Protein AF-N0E557-F1 (afdb_monomer)

Mean predicted aligned error: 14.06 Å

InterPro domains:
  IPR006027 NusB/RsmB/TIM44 [PF01029] (39-159)
  IPR035926 NusB-like superfamily [G3DSA:1.10.940.10] (34-167)
  IPR035926 NusB-like superfamily [SSF48013] (39-188)

Nearest PDB structures (foldseek):
  1sqg-assembly1_A  TM=8.516E-01  e=5.310E-04  Escherichia coli
  4eya-assembly1_A  TM=8.942E-01  e=1.711E-03  Aquifex aeolicus VF5
  3imq-assembly1_A  TM=8.563E-01  e=7.649E-03  Escherichia coli K-12
  3d3c-assembly3_C  TM=7.782E-01  e=5.776E-03  Escherichia coli K-12
  2yxl-assembly1_A  TM=7.924E-01  e=1.112E-02  Pyrococcus horikoshii OT3

Solvent-accessible surface area (backbone atoms only — not comparable to full-atom values): 14011 Å² total; per-residue (Å²): 142,81,88,84,85,86,79,87,87,82,82,83,84,84,91,84,79,85,74,78,80,79,80,70,77,87,68,54,72,76,59,59,38,56,54,43,55,66,45,60,49,45,24,50,53,47,53,55,40,37,77,74,70,44,58,63,86,70,46,45,64,56,42,33,60,76,66,72,44,54,72,70,49,36,50,48,23,48,48,51,36,52,53,26,63,54,38,38,53,40,40,48,47,49,46,22,64,48,60,74,44,64,63,87,81,46,57,68,70,60,46,54,44,48,37,47,34,47,36,32,58,53,75,44,99,47,61,59,72,57,36,43,50,51,38,24,16,32,30,34,62,76,70,31,71,72,49,20,59,57,48,42,56,30,48,54,55,50,66,75,49,55,51,68,61,46,46,68,72,60,50,53,91,56,72,52,63,23,52,11,37,75,66,35,40,59,48,68,56,44,48,52,53,53,52,53,45,63,75,68,48,78,76,80,72,98,70,74,100,76,78,81,91,82,84,84,83,80,84,82,80,90,85,80,89,80,90,80,86,87,134

Radius of gyration: 32.26 Å; Cα contacts (8 Å, |Δi|>4): 205; chains: 1; bounding box: 45×50×170 Å

Organism: NCBI:txid1193181

pLDDT: mean 80.44, std 22.12, range [33.5, 98.44]

Structure (mmCIF, N/CA/C/O backbone):
data_AF-N0E557-F1
#
_entry.id   AF-N0E557-F1
#
loop_
_atom_site.group_PDB
_atom_site.id
_atom_site.type_symbol
_atom_site.label_atom_id
_atom_site.label_alt_id
_atom_site.label_comp_id
_atom_site.label_asym_id
_atom_site.label_entity_id
_atom_site.label_seq_id
_atom_site.pdbx_PDB_ins_code
_atom_site.Cartn_x
_atom_site.Cartn_y
_atom_site.Cartn_z
_atom_site.occupancy
_atom_site.B_iso_or_equiv
_atom_site.auth_seq_id
_atom_site.auth_comp_id
_atom_site.auth_asym_id
_atom_site.auth_atom_id
_atom_site.pdbx_PDB_model_num
ATOM 1 N N . MET A 1 1 ? -2.708 26.528 93.217 1.00 47.56 1 MET A N 1
ATOM 2 C CA . MET A 1 1 ? -1.990 26.228 91.961 1.00 47.56 1 MET A CA 1
ATOM 3 C C . MET A 1 1 ? -3.026 25.790 90.947 1.00 47.56 1 MET A C 1
ATOM 5 O O . MET A 1 1 ? -3.500 24.668 91.032 1.00 47.56 1 MET A O 1
ATOM 9 N N . ALA A 1 2 ? -3.471 26.723 90.108 1.00 44.47 2 ALA A N 1
ATOM 10 C CA . ALA A 1 2 ? -4.529 26.505 89.134 1.00 44.47 2 ALA A CA 1
ATOM 11 C C . ALA A 1 2 ? -3.996 26.780 87.726 1.00 44.47 2 ALA A C 1
ATOM 13 O O . ALA A 1 2 ? -3.321 27.776 87.476 1.00 44.47 2 ALA A O 1
ATOM 14 N N . ASP A 1 3 ? -4.313 25.812 86.885 1.00 44.44 3 ASP A N 1
ATOM 15 C CA . ASP A 1 3 ? -4.177 25.677 85.447 1.00 44.44 3 ASP A CA 1
ATOM 16 C C . ASP A 1 3 ? -4.855 26.810 84.644 1.00 44.44 3 ASP A C 1
ATOM 18 O O . ASP A 1 3 ? -5.871 27.349 85.092 1.00 44.44 3 ASP A O 1
ATOM 22 N N . ARG A 1 4 ? -4.290 27.116 83.460 1.00 43.78 4 ARG A N 1
ATOM 23 C CA . ARG A 1 4 ? -4.924 27.576 82.196 1.00 43.78 4 ARG A CA 1
ATOM 24 C C . ARG A 1 4 ? -4.017 28.507 81.385 1.00 43.78 4 ARG A C 1
ATOM 26 O O . ARG A 1 4 ? -3.947 29.712 81.613 1.00 43.78 4 ARG A O 1
ATOM 33 N N . THR A 1 5 ? -3.407 27.951 80.344 1.00 53.38 5 THR A N 1
ATOM 34 C CA . THR A 1 5 ? -2.919 28.695 79.172 1.00 53.38 5 THR A CA 1
ATOM 35 C C . THR A 1 5 ? -4.039 28.760 78.127 1.00 53.38 5 THR A C 1
ATOM 37 O O . THR A 1 5 ? -4.560 27.702 77.774 1.00 53.38 5 THR A O 1
ATOM 40 N N . PRO A 1 6 ? -4.415 29.930 77.577 1.00 55.53 6 PRO A N 1
ATOM 41 C CA . PRO A 1 6 ? -5.238 29.977 76.381 1.00 55.53 6 PRO A CA 1
ATOM 42 C C . PRO A 1 6 ? -4.366 29.983 75.123 1.00 55.53 6 PRO A C 1
ATOM 44 O O . PRO A 1 6 ? -3.293 30.584 75.061 1.00 55.53 6 PRO A O 1
ATOM 47 N N . GLY A 1 7 ? -4.850 29.233 74.139 1.00 42.19 7 GLY A N 1
ATOM 48 C CA . GLY A 1 7 ? -4.181 28.926 72.894 1.00 42.19 7 GLY A CA 1
ATOM 49 C C . GLY A 1 7 ? -4.255 30.013 71.823 1.00 42.19 7 GLY A C 1
ATOM 50 O O . GLY A 1 7 ? -5.025 30.963 71.882 1.00 42.19 7 GLY A O 1
ATOM 51 N N . ARG A 1 8 ? -3.385 29.766 70.843 1.00 45.97 8 ARG A N 1
ATOM 52 C CA . ARG A 1 8 ? -3.249 30.296 69.482 1.00 45.97 8 ARG A CA 1
ATOM 53 C C . ARG A 1 8 ? -4.469 31.005 68.887 1.00 45.97 8 ARG A C 1
ATOM 55 O O . ARG A 1 8 ? -5.525 30.399 68.764 1.00 45.97 8 ARG A O 1
ATOM 62 N N . ASP A 1 9 ? -4.183 32.150 68.269 1.00 39.00 9 ASP A N 1
ATOM 63 C CA . ASP A 1 9 ? -4.872 32.597 67.062 1.00 39.00 9 ASP A CA 1
ATOM 64 C C . ASP A 1 9 ? -3.820 33.034 66.022 1.00 39.00 9 ASP A C 1
ATOM 66 O O . ASP A 1 9 ? -3.148 34.057 66.160 1.00 39.00 9 ASP A O 1
ATOM 70 N N . ARG A 1 10 ? -3.578 32.181 65.019 1.00 43.34 10 ARG A N 1
ATOM 71 C CA . ARG A 1 10 ? -2.841 32.524 63.793 1.00 43.34 10 ARG A CA 1
ATOM 72 C C . ARG A 1 10 ? -3.804 32.293 62.644 1.00 43.34 10 ARG A C 1
ATOM 74 O O . ARG A 1 10 ? -3.913 31.180 62.137 1.00 43.34 10 ARG A O 1
ATOM 81 N N . THR A 1 11 ? -4.499 33.355 62.275 1.00 50.59 11 THR A N 1
ATOM 82 C CA . THR A 1 11 ? -5.293 33.432 61.060 1.00 50.59 11 THR A CA 1
ATOM 83 C C . THR A 1 11 ? -4.372 33.583 59.848 1.00 50.59 11 THR A C 1
ATOM 85 O O . THR A 1 11 ? -3.499 34.445 59.791 1.00 50.59 11 THR A O 1
ATOM 88 N N . ASP A 1 12 ? -4.547 32.640 58.925 1.00 42.81 12 ASP A N 1
ATOM 89 C CA . ASP A 1 12 ? -4.529 32.757 57.468 1.00 42.81 12 ASP A CA 1
ATOM 90 C C . ASP A 1 12 ? -3.696 33.864 56.805 1.00 42.81 12 ASP A C 1
ATOM 92 O O . ASP A 1 12 ? -4.005 35.050 56.918 1.00 42.81 12 ASP A O 1
ATOM 96 N N . ARG A 1 13 ? -2.814 33.452 55.877 1.00 41.94 13 ARG A N 1
ATOM 97 C CA . ARG A 1 13 ? -3.018 33.788 54.452 1.00 41.94 13 ARG A CA 1
ATOM 98 C C . ARG A 1 13 ? -2.064 33.072 53.486 1.00 41.94 13 ARG A C 1
ATOM 100 O O . ARG A 1 13 ? -0.874 33.349 53.431 1.00 41.94 13 ARG A O 1
ATOM 107 N N . ALA A 1 14 ? -2.708 32.276 52.632 1.00 45.28 14 ALA A N 1
ATOM 108 C CA . ALA A 1 14 ? -2.537 32.223 51.178 1.00 45.28 14 ALA A CA 1
ATOM 109 C C . ALA A 1 14 ? -1.245 31.619 50.598 1.00 45.28 14 ALA A C 1
ATOM 111 O O . ALA A 1 14 ? -0.381 32.330 50.096 1.00 45.28 14 ALA A O 1
ATOM 112 N N . ASP A 1 15 ? -1.239 30.290 50.481 1.00 44.75 15 ASP A N 1
ATOM 113 C CA . ASP A 1 15 ? -0.562 29.602 49.379 1.00 44.75 15 ASP A CA 1
ATOM 114 C C . ASP A 1 15 ? -1.549 29.467 48.199 1.00 44.75 15 ASP A C 1
ATOM 116 O O . ASP A 1 15 ? -2.487 28.667 48.226 1.00 44.75 15 ASP A O 1
ATOM 120 N N . ARG A 1 16 ? -1.407 30.328 47.182 1.00 53.94 16 ARG A N 1
ATOM 121 C CA . ARG A 1 16 ? -2.115 30.217 45.896 1.00 53.94 16 ARG A CA 1
ATOM 122 C C . ARG A 1 16 ? -1.091 29.916 44.809 1.00 53.94 16 ARG A C 1
ATOM 124 O O . ARG A 1 16 ? -0.504 30.832 44.242 1.00 53.94 16 ARG A O 1
ATOM 131 N N . GLY A 1 17 ? -0.936 28.637 44.481 1.00 47.50 17 GLY A N 1
ATOM 132 C CA . GLY A 1 17 ? -0.050 28.209 43.397 1.00 47.50 17 GLY A CA 1
ATOM 133 C C . GLY A 1 17 ? -0.289 26.791 42.879 1.00 47.50 17 GLY A C 1
ATOM 134 O O . GLY A 1 17 ? 0.634 26.173 42.361 1.00 47.50 17 GLY A O 1
ATOM 135 N N . GLY A 1 18 ? -1.500 26.242 43.008 1.00 44.62 18 GLY A N 1
ATOM 136 C CA . GLY A 1 18 ? -1.820 24.901 42.508 1.00 44.62 18 GLY A CA 1
ATOM 137 C C . GLY A 1 18 ? -1.986 24.869 40.986 1.00 44.62 18 GLY A C 1
ATOM 138 O O . GLY A 1 18 ? -3.051 25.201 40.470 1.00 44.62 18 GLY A O 1
ATOM 139 N N . HIS A 1 19 ? -0.949 24.446 40.259 1.00 51.00 19 HIS A N 1
ATOM 140 C CA . HIS A 1 19 ? -1.069 24.041 38.855 1.00 51.00 19 HIS A CA 1
ATOM 141 C C . HIS A 1 19 ? -2.094 22.897 38.718 1.00 51.00 19 HIS A C 1
ATOM 143 O O . HIS A 1 19 ? -2.009 21.922 39.471 1.00 51.00 19 HIS A O 1
ATOM 149 N N . PRO A 1 20 ? -3.033 22.947 37.753 1.00 55.06 20 PRO A N 1
ATOM 150 C CA . PRO A 1 20 ? -3.969 21.851 37.549 1.00 55.06 20 PRO A CA 1
ATOM 151 C C . PRO A 1 20 ? -3.206 20.581 37.132 1.00 55.06 20 PRO A C 1
ATOM 153 O O . PRO A 1 20 ? -2.297 20.652 36.295 1.00 55.06 20 PRO A O 1
ATOM 156 N N . PRO A 1 21 ? -3.554 19.401 37.679 1.00 55.47 21 PRO A N 1
ATOM 157 C CA . PRO A 1 21 ? -2.881 18.165 37.325 1.00 55.47 21 PRO A CA 1
ATOM 158 C C . PRO A 1 21 ? -3.102 17.885 35.838 1.00 55.47 21 PRO A C 1
ATOM 160 O O . PRO A 1 21 ? -4.233 17.771 35.359 1.00 55.47 21 PRO A O 1
ATOM 163 N N . ARG A 1 22 ? -1.996 17.772 35.093 1.00 58.41 22 ARG A N 1
ATOM 164 C CA . ARG A 1 22 ? -1.992 17.331 33.695 1.00 58.41 22 ARG A CA 1
ATOM 165 C C . ARG A 1 22 ? -2.749 16.007 33.603 1.00 58.41 22 ARG A C 1
ATOM 167 O O . ARG A 1 22 ? -2.241 14.976 34.045 1.00 58.41 22 ARG A O 1
ATOM 174 N N . ARG A 1 23 ? -3.948 16.029 33.006 1.00 49.69 23 ARG A N 1
ATOM 175 C CA . ARG A 1 23 ? -4.700 14.826 32.622 1.00 49.69 23 ARG A CA 1
ATOM 176 C C . ARG A 1 23 ? -3.840 14.016 31.653 1.00 49.69 23 ARG A C 1
ATOM 178 O O . ARG A 1 23 ? -3.853 14.245 30.447 1.00 49.69 23 ARG A O 1
ATOM 185 N N . ARG A 1 24 ? -3.068 13.067 32.183 1.00 56.06 24 ARG A N 1
ATOM 186 C CA . ARG A 1 24 ? -2.477 11.994 31.385 1.00 56.06 24 ARG A CA 1
ATOM 187 C C . ARG A 1 24 ? -3.649 11.183 30.841 1.00 56.06 24 ARG A C 1
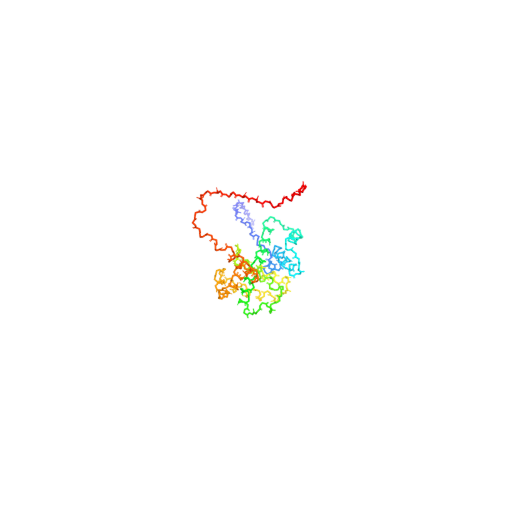ATOM 189 O O . ARG A 1 24 ? -4.453 10.666 31.610 1.00 56.06 24 ARG A O 1
ATOM 196 N N . SER A 1 25 ? -3.790 11.140 29.520 1.00 55.31 25 SER A N 1
ATOM 197 C CA . SER A 1 25 ? -4.772 10.288 28.850 1.00 55.31 25 SER A CA 1
ATOM 198 C C . SER A 1 25 ? -4.665 8.852 29.373 1.00 55.31 25 SER A C 1
ATOM 200 O O . SER A 1 25 ? -3.565 8.307 29.414 1.00 55.31 25 SER A O 1
ATOM 202 N N . SER A 1 26 ? -5.796 8.269 29.769 1.00 60.00 26 SER A N 1
ATOM 203 C CA . SER A 1 26 ? -5.905 7.013 30.528 1.00 60.00 26 SER A CA 1
ATOM 204 C C . SER A 1 26 ? -5.658 5.735 29.723 1.00 60.00 26 SER A C 1
ATOM 206 O O . SER A 1 26 ? -5.664 4.645 30.287 1.00 60.00 26 SER A O 1
ATOM 208 N N . THR A 1 27 ? -5.459 5.834 28.411 1.00 52.47 27 THR A N 1
ATOM 209 C CA . THR A 1 27 ? -5.326 4.660 27.545 1.00 52.47 27 THR A CA 1
ATOM 210 C C . THR A 1 27 ? -3.875 4.188 27.506 1.00 52.47 27 THR A C 1
ATOM 212 O O . THR A 1 27 ? -2.973 4.971 27.191 1.00 52.47 27 THR A O 1
ATOM 215 N N . ARG A 1 28 ? -3.633 2.900 27.783 1.00 50.44 28 ARG A N 1
ATOM 216 C CA . ARG A 1 28 ? -2.297 2.298 27.630 1.00 50.44 28 ARG A CA 1
ATOM 217 C C . ARG A 1 28 ? -1.857 2.408 26.156 1.00 50.44 28 ARG A C 1
ATOM 219 O O . ARG A 1 28 ? -2.701 2.229 25.278 1.00 50.44 28 ARG A O 1
ATOM 226 N N . PRO A 1 29 ? -0.570 2.648 25.833 1.00 58.03 29 PRO A N 1
ATOM 227 C CA . PRO A 1 29 ? -0.108 2.759 24.441 1.00 58.03 29 PRO A CA 1
ATOM 228 C C . PRO A 1 29 ? -0.544 1.576 23.564 1.00 58.03 29 PRO A C 1
ATOM 230 O O . PRO A 1 29 ? -1.098 1.771 22.489 1.00 58.03 29 PRO A O 1
ATOM 233 N N . ALA A 1 30 ? -0.442 0.356 24.098 1.00 54.44 30 ALA A N 1
ATOM 234 C CA . ALA A 1 30 ? -0.873 -0.871 23.429 1.00 54.44 30 ALA A CA 1
ATOM 235 C C . ALA A 1 30 ? -2.379 -0.931 23.111 1.00 54.44 30 ALA A C 1
ATOM 237 O O . ALA A 1 30 ? -2.794 -1.721 22.273 1.00 54.44 30 ALA A O 1
ATOM 238 N N . GLU A 1 31 ? -3.206 -0.139 23.788 1.00 52.41 31 GLU A N 1
ATOM 239 C CA . GLU A 1 31 ? -4.661 -0.107 23.637 1.00 52.41 31 GLU A CA 1
ATOM 240 C C . GLU A 1 31 ? -5.100 0.963 22.620 1.00 52.41 31 GLU A C 1
ATOM 242 O O . GLU A 1 31 ? -6.088 0.764 21.916 1.00 52.41 31 GLU A O 1
ATOM 247 N N . ARG A 1 32 ? -4.291 2.018 22.421 1.00 54.03 32 ARG A N 1
ATOM 248 C CA . ARG A 1 32 ? -4.402 2.921 21.258 1.00 54.03 32 ARG A CA 1
ATOM 249 C C . ARG A 1 32 ? -4.068 2.210 19.948 1.00 54.03 32 ARG A C 1
ATOM 251 O O . ARG A 1 32 ? -4.795 2.376 18.980 1.00 54.03 32 ARG A O 1
ATOM 258 N N . THR A 1 33 ? -3.036 1.366 19.937 1.00 52.34 33 THR A N 1
ATOM 259 C CA . THR A 1 33 ? -2.633 0.585 18.752 1.00 52.34 33 THR A CA 1
ATOM 260 C C . THR A 1 33 ? -3.643 -0.521 18.386 1.00 52.34 33 THR A C 1
ATOM 262 O O . THR A 1 33 ? -3.601 -1.047 17.279 1.00 52.34 33 THR A O 1
ATOM 265 N N . ARG A 1 34 ? -4.560 -0.905 19.295 1.00 49.31 34 ARG A N 1
ATOM 266 C CA . ARG A 1 34 ? -5.555 -1.978 19.062 1.00 49.31 34 ARG A CA 1
ATOM 267 C C . ARG A 1 34 ? -6.771 -1.542 18.252 1.00 49.31 34 ARG A C 1
ATOM 269 O O . ARG A 1 34 ? -7.395 -2.391 17.622 1.00 49.31 34 ARG A O 1
ATOM 276 N N . ARG A 1 35 ? -7.129 -0.256 18.261 1.00 55.66 35 ARG A N 1
ATOM 277 C CA . ARG A 1 35 ? -8.138 0.269 17.336 1.00 55.66 35 ARG A CA 1
ATOM 278 C C . ARG A 1 35 ? -7.403 0.748 16.098 1.00 55.66 35 ARG A C 1
ATOM 280 O O . ARG A 1 35 ? -6.708 1.756 16.162 1.00 55.66 35 ARG A O 1
ATOM 287 N N . ALA A 1 36 ? -7.544 0.017 14.994 1.00 60.41 36 ALA A N 1
ATOM 288 C CA . ALA A 1 36 ? -7.122 0.533 13.703 1.00 60.41 36 ALA A CA 1
ATOM 289 C C . ALA A 1 36 ? -7.789 1.897 13.496 1.00 60.41 36 ALA A C 1
ATOM 291 O O . ALA A 1 36 ? -9.010 2.026 13.603 1.00 60.41 36 ALA A O 1
ATOM 292 N N . GLU A 1 37 ? -6.969 2.916 13.277 1.00 83.25 37 GLU A N 1
ATOM 293 C CA . GLU A 1 37 ? -7.434 4.271 13.028 1.00 83.25 37 GLU A CA 1
ATOM 294 C C . GLU A 1 37 ? -8.351 4.250 11.779 1.00 83.25 37 GLU A C 1
ATOM 296 O O . GLU A 1 37 ? -7.998 3.618 10.771 1.00 83.25 37 GLU A O 1
ATOM 301 N N . PRO A 1 38 ? -9.568 4.833 11.859 1.00 90.19 38 PRO A N 1
ATOM 302 C CA . PRO A 1 38 ? -10.641 4.591 10.889 1.00 90.19 38 PRO A CA 1
ATOM 303 C C . PRO A 1 38 ? -10.244 4.953 9.455 1.00 90.19 38 PRO A C 1
ATOM 305 O O . PRO A 1 38 ? -10.690 4.302 8.509 1.00 90.19 38 PRO A O 1
ATOM 308 N N . THR A 1 39 ? -9.348 5.925 9.291 1.00 95.19 39 THR A N 1
ATOM 309 C CA . THR A 1 39 ? -8.859 6.390 7.994 1.00 95.19 39 THR A CA 1
ATOM 310 C C . THR A 1 39 ? -8.062 5.308 7.257 1.00 95.19 39 THR A C 1
ATOM 312 O O . THR A 1 39 ? -8.298 5.060 6.069 1.00 95.19 39 THR A O 1
ATOM 315 N N . ARG A 1 40 ? -7.159 4.604 7.955 1.00 95.56 40 ARG A N 1
ATOM 316 C CA . ARG A 1 40 ? -6.364 3.493 7.392 1.00 95.56 40 ARG A CA 1
ATOM 317 C C . ARG A 1 40 ? -7.176 2.220 7.199 1.00 95.56 40 ARG A C 1
ATOM 319 O O . ARG A 1 40 ? -6.964 1.511 6.218 1.00 95.56 40 ARG A O 1
ATOM 326 N N . ALA A 1 41 ? -8.119 1.945 8.099 1.00 96.38 41 ALA A N 1
ATOM 327 C CA . ALA A 1 41 ? -9.037 0.822 7.943 1.00 96.38 41 ALA A CA 1
ATOM 328 C C . ALA A 1 41 ? -9.900 0.984 6.678 1.00 96.38 41 ALA A C 1
ATOM 330 O O . ALA A 1 41 ? -10.018 0.047 5.890 1.00 96.38 41 ALA A O 1
ATOM 331 N N . ALA A 1 42 ? -10.431 2.186 6.426 1.00 97.06 42 ALA A N 1
ATOM 332 C CA . ALA A 1 42 ? -11.180 2.482 5.205 1.00 97.06 42 ALA A CA 1
ATOM 333 C C . ALA A 1 42 ? -10.326 2.297 3.938 1.00 97.06 42 ALA A C 1
ATOM 335 O O . ALA A 1 42 ? -10.797 1.701 2.968 1.00 97.06 42 ALA A O 1
ATOM 336 N N . ALA A 1 43 ? -9.062 2.739 3.956 1.00 97.69 43 ALA A N 1
ATOM 337 C CA . ALA A 1 43 ? -8.138 2.525 2.841 1.00 97.69 43 ALA A CA 1
ATOM 338 C C . ALA A 1 43 ? -7.872 1.030 2.591 1.00 97.69 43 ALA A C 1
ATOM 340 O O . ALA A 1 43 ? -7.938 0.577 1.452 1.00 97.69 43 ALA A O 1
ATOM 341 N N . TYR A 1 44 ? -7.650 0.244 3.650 1.00 97.88 44 TYR A N 1
ATOM 342 C CA . TYR A 1 44 ? -7.502 -1.211 3.552 1.00 97.88 44 TYR A CA 1
ATOM 343 C C . TYR A 1 44 ? -8.728 -1.879 2.932 1.00 97.88 44 TYR A C 1
ATOM 345 O O . TYR A 1 44 ? -8.592 -2.673 2.005 1.00 97.88 44 TYR A O 1
ATOM 353 N N . HIS A 1 45 ? -9.930 -1.531 3.391 1.00 97.44 45 HIS A N 1
ATOM 354 C CA . HIS A 1 45 ? -11.156 -2.086 2.825 1.00 97.44 45 HIS A CA 1
ATOM 355 C C . HIS A 1 45 ? -11.347 -1.718 1.351 1.00 97.44 45 HIS A C 1
ATOM 357 O O . HIS A 1 45 ? -11.879 -2.536 0.604 1.00 97.44 45 HIS A O 1
ATOM 363 N N . LEU A 1 46 ? -10.882 -0.541 0.912 1.00 98.00 46 LEU A N 1
ATOM 364 C CA . LEU A 1 46 ? -10.889 -0.198 -0.510 1.00 98.00 46 LEU A CA 1
ATOM 365 C C . LEU A 1 46 ? -9.972 -1.127 -1.308 1.00 98.00 46 LEU A C 1
ATOM 367 O O . LEU A 1 46 ? -10.400 -1.651 -2.330 1.00 98.00 46 LEU A O 1
ATOM 371 N N . LEU A 1 47 ? -8.740 -1.353 -0.838 1.00 97.62 47 LEU A N 1
ATOM 372 C CA . LEU A 1 47 ? -7.806 -2.276 -1.492 1.00 97.62 47 LEU A CA 1
ATOM 373 C C . LEU A 1 47 ? -8.409 -3.680 -1.594 1.00 97.62 47 LEU A C 1
ATOM 375 O O . LEU A 1 47 ? -8.422 -4.249 -2.679 1.00 97.62 47 LEU A O 1
ATOM 379 N N . ARG A 1 48 ? -8.998 -4.193 -0.506 1.00 96.94 48 ARG A N 1
ATOM 380 C CA . ARG A 1 48 ? -9.680 -5.498 -0.505 1.00 96.94 48 ARG A CA 1
ATOM 381 C C . ARG A 1 48 ? -10.800 -5.581 -1.536 1.00 96.94 48 ARG A C 1
ATOM 383 O O . ARG A 1 48 ? -10.836 -6.536 -2.301 1.00 96.94 48 ARG A O 1
ATOM 390 N N . ALA A 1 49 ? -11.659 -4.565 -1.595 1.00 96.81 49 ALA A N 1
ATOM 391 C CA . ALA A 1 49 ? -12.741 -4.521 -2.572 1.00 96.81 49 ALA A CA 1
ATOM 392 C C . ALA A 1 49 ? -12.209 -4.504 -4.015 1.00 96.81 49 ALA A C 1
ATOM 394 O O . ALA A 1 49 ? -12.779 -5.149 -4.888 1.00 96.81 49 ALA A O 1
ATOM 395 N N . VAL A 1 50 ? -11.101 -3.800 -4.273 1.00 96.75 50 VAL A N 1
ATOM 396 C CA . VAL A 1 50 ? -10.462 -3.769 -5.597 1.00 96.75 50 VAL A CA 1
ATOM 397 C C . VAL A 1 50 ? -9.856 -5.124 -5.968 1.00 96.75 50 VAL A C 1
ATOM 399 O O . VAL A 1 50 ? -10.016 -5.548 -7.110 1.00 96.75 50 VAL A O 1
ATOM 402 N N . GLU A 1 51 ? -9.223 -5.838 -5.028 1.00 94.19 51 GLU A N 1
ATOM 403 C CA . GLU A 1 51 ? -8.771 -7.220 -5.274 1.00 94.19 51 GLU A CA 1
ATOM 404 C C . GLU A 1 51 ? -9.940 -8.159 -5.613 1.00 94.19 51 GLU A C 1
ATOM 406 O O . GLU A 1 51 ? -9.774 -9.107 -6.375 1.00 94.19 51 GLU A O 1
ATOM 411 N N . GLU A 1 52 ? -11.128 -7.881 -5.077 1.00 94.50 52 GLU A N 1
ATOM 412 C CA . GLU A 1 52 ? -12.371 -8.614 -5.345 1.00 94.50 52 GLU A CA 1
ATOM 413 C C . GLU A 1 52 ? -13.084 -8.146 -6.634 1.00 94.50 52 GLU A C 1
ATOM 415 O O . GLU A 1 52 ? -14.162 -8.637 -6.964 1.00 94.50 52 GLU A O 1
ATOM 420 N N . GLY A 1 53 ? -12.482 -7.223 -7.395 1.00 94.44 53 GLY A N 1
ATOM 421 C CA . GLY A 1 53 ? -12.978 -6.757 -8.695 1.00 94.44 53 GLY A CA 1
ATOM 422 C C . GLY A 1 53 ? -13.815 -5.476 -8.650 1.00 94.44 53 GLY A C 1
ATOM 423 O O . GLY A 1 53 ? -14.374 -5.073 -9.671 1.00 94.44 53 GLY A O 1
ATOM 424 N N . ALA A 1 54 ? -13.912 -4.808 -7.499 1.00 95.56 54 ALA A N 1
ATOM 425 C CA . ALA A 1 54 ? -14.642 -3.553 -7.390 1.00 95.56 54 ALA A CA 1
ATOM 426 C C . ALA A 1 54 ? -13.858 -2.361 -7.964 1.00 95.56 54 ALA A C 1
ATOM 428 O O . ALA A 1 54 ? -12.631 -2.278 -7.896 1.00 95.56 54 ALA A O 1
ATOM 429 N N . TYR A 1 55 ? -14.585 -1.368 -8.475 1.00 94.31 55 TYR A N 1
ATOM 430 C CA . TYR A 1 55 ? -13.986 -0.134 -8.975 1.00 94.31 55 TYR A CA 1
ATOM 431 C C . TYR A 1 55 ? -13.726 0.863 -7.838 1.00 94.31 55 TYR A C 1
ATOM 433 O O . TYR A 1 55 ? -14.653 1.312 -7.158 1.00 94.31 55 TYR A O 1
ATOM 441 N N . ALA A 1 56 ? -12.464 1.269 -7.665 1.00 94.38 56 ALA A N 1
ATOM 442 C CA . ALA A 1 56 ? -12.031 2.120 -6.552 1.00 94.38 56 ALA A CA 1
ATOM 443 C C . ALA A 1 56 ? -12.789 3.461 -6.458 1.00 94.38 56 ALA A C 1
ATOM 445 O O . ALA A 1 56 ? -13.154 3.906 -5.370 1.00 94.38 56 ALA A O 1
ATOM 446 N N . ASN A 1 57 ? -13.067 4.096 -7.599 1.00 94.69 57 ASN A N 1
ATOM 447 C CA . ASN A 1 57 ? -13.806 5.361 -7.678 1.00 94.69 57 ASN A CA 1
ATOM 448 C C . ASN A 1 57 ? -15.274 5.235 -7.240 1.00 94.69 57 ASN A C 1
ATOM 450 O O . ASN A 1 57 ? -15.847 6.211 -6.761 1.00 94.69 57 ASN A O 1
ATOM 454 N N . LEU A 1 58 ? -15.877 4.053 -7.391 1.00 95.88 58 LEU A N 1
ATOM 455 C CA . LEU A 1 58 ? -17.259 3.794 -6.986 1.00 95.88 58 LEU A CA 1
ATOM 456 C C . LEU A 1 58 ? -17.351 3.355 -5.522 1.00 95.88 58 LEU A C 1
ATOM 458 O O . LEU A 1 58 ? -18.316 3.698 -4.833 1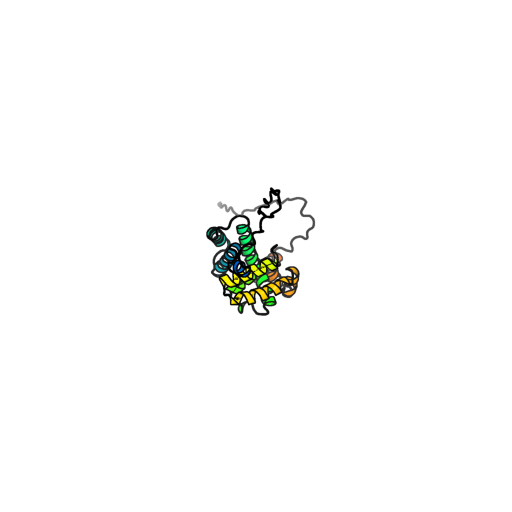.00 95.88 58 LEU A O 1
ATOM 462 N N . GLU A 1 59 ? -16.350 2.621 -5.036 1.00 96.94 59 GLU A N 1
ATOM 463 C CA . GLU A 1 59 ? -16.346 2.095 -3.671 1.00 96.94 59 GLU A CA 1
ATOM 464 C C . GLU A 1 59 ? -15.863 3.090 -2.618 1.00 96.94 59 GLU A C 1
ATOM 466 O O . GLU A 1 59 ? -16.419 3.129 -1.514 1.00 96.94 59 GLU A O 1
ATOM 471 N N . LEU A 1 60 ? -14.897 3.955 -2.940 1.00 96.06 60 LEU A N 1
ATOM 472 C CA . LEU A 1 60 ? -14.360 4.904 -1.964 1.00 96.06 60 LEU A CA 1
ATOM 473 C C . LEU A 1 60 ? -15.446 5.809 -1.347 1.00 96.06 60 LEU A C 1
ATOM 475 O O . LEU A 1 60 ? -15.509 5.875 -0.117 1.00 96.06 60 LEU A O 1
ATOM 479 N N . PRO A 1 61 ? -16.355 6.452 -2.111 1.00 96.38 61 PRO A N 1
ATOM 480 C CA . PRO A 1 61 ? -17.396 7.290 -1.514 1.00 96.38 61 PRO A CA 1
ATOM 481 C C . PRO A 1 61 ? -18.314 6.520 -0.554 1.00 96.38 61 PRO A C 1
ATOM 483 O O . PRO A 1 61 ? -18.777 7.080 0.441 1.00 96.38 61 PRO A O 1
ATOM 486 N N . LYS A 1 62 ? -18.583 5.234 -0.825 1.00 96.62 62 LYS A N 1
ATOM 487 C CA . LYS A 1 62 ? -19.393 4.379 0.057 1.00 96.62 62 LYS A CA 1
ATOM 488 C C . LYS A 1 62 ? -18.649 4.073 1.355 1.00 96.62 62 LYS A C 1
ATOM 490 O O . LYS A 1 62 ? -19.257 4.104 2.422 1.00 96.62 62 LYS A O 1
ATOM 495 N N . LEU A 1 63 ? -17.350 3.783 1.278 1.00 95.62 63 LEU A N 1
ATOM 496 C CA . LEU A 1 63 ? -16.501 3.542 2.447 1.00 95.62 63 LEU A CA 1
ATOM 497 C C . LEU A 1 63 ? -16.376 4.787 3.327 1.00 95.62 63 LEU A C 1
ATOM 499 O O . LEU A 1 63 ? -16.630 4.697 4.523 1.00 95.62 63 LEU A O 1
ATOM 503 N N . LEU A 1 64 ? -16.094 5.953 2.741 1.00 96.62 64 LEU A N 1
ATOM 504 C CA . LEU A 1 64 ? -15.975 7.209 3.489 1.00 96.62 64 LEU A CA 1
ATOM 505 C C . LEU A 1 64 ? -17.255 7.539 4.271 1.00 96.62 64 LEU A C 1
ATOM 507 O O . LEU A 1 64 ? -17.180 7.881 5.449 1.00 96.62 64 LEU A O 1
ATOM 511 N N . ARG A 1 65 ? -18.433 7.362 3.651 1.00 96.12 65 ARG A N 1
ATOM 512 C CA . ARG A 1 65 ? -19.725 7.558 4.331 1.00 96.12 65 ARG A CA 1
ATOM 513 C C . ARG A 1 65 ? -19.945 6.567 5.472 1.00 96.12 65 ARG A C 1
ATOM 515 O O . ARG A 1 65 ? -20.340 6.986 6.553 1.00 96.12 65 ARG A O 1
ATOM 522 N N . ARG A 1 66 ? -19.676 5.273 5.250 1.00 95.12 66 ARG A N 1
ATOM 523 C CA . ARG A 1 66 ? -19.822 4.225 6.281 1.00 95.12 66 ARG A CA 1
ATOM 524 C C . ARG A 1 66 ? -18.896 4.441 7.475 1.00 95.12 66 ARG A C 1
ATOM 526 O O . ARG A 1 66 ? -19.264 4.118 8.596 1.00 95.12 66 ARG A O 1
ATOM 533 N N . SER A 1 67 ? -17.708 4.982 7.232 1.00 93.62 67 SER A N 1
ATOM 534 C CA . SER A 1 67 ? -16.717 5.276 8.268 1.00 93.62 67 SER A CA 1
ATOM 535 C C . SER A 1 67 ? -16.857 6.683 8.860 1.00 93.62 67 SER A C 1
ATOM 537 O O . SER A 1 67 ? -16.044 7.053 9.700 1.00 93.62 67 SER A O 1
ATOM 539 N N . HIS A 1 68 ? -17.866 7.460 8.443 1.00 95.06 68 HIS A N 1
ATOM 540 C CA . HIS A 1 68 ? -18.088 8.849 8.861 1.00 95.06 68 HIS A CA 1
ATOM 541 C C . HIS A 1 68 ? -16.856 9.759 8.681 1.00 95.06 68 HIS A C 1
ATOM 543 O O . HIS A 1 68 ? -16.623 10.671 9.473 1.00 95.06 68 HIS A O 1
ATOM 549 N N . LEU A 1 69 ? -16.064 9.518 7.633 1.00 95.06 69 LEU A N 1
ATOM 550 C CA . LEU A 1 69 ? -14.851 10.281 7.342 1.00 95.06 69 LEU A CA 1
ATOM 551 C C . LEU A 1 69 ? -15.171 11.477 6.447 1.00 95.06 69 LEU A C 1
ATOM 553 O O . LEU A 1 69 ? -15.796 11.335 5.394 1.00 95.06 69 LEU A O 1
ATOM 557 N N . ALA A 1 70 ? -14.696 12.654 6.846 1.00 94.38 70 ALA A N 1
ATOM 558 C CA . ALA A 1 70 ? -14.888 13.904 6.120 1.00 94.38 70 ALA A CA 1
ATOM 559 C C . ALA A 1 70 ? -13.633 14.787 6.187 1.00 94.38 70 ALA A C 1
ATOM 561 O O . ALA A 1 70 ? -12.728 14.559 6.991 1.00 94.38 70 ALA A O 1
ATOM 562 N N . GLY A 1 71 ? -13.576 15.808 5.327 1.00 96.00 71 GLY A N 1
ATOM 563 C CA . GLY A 1 71 ? -12.516 16.815 5.338 1.00 96.00 71 GLY A CA 1
ATOM 564 C C . GLY A 1 71 ? -11.113 16.212 5.229 1.00 96.00 71 GLY A C 1
ATOM 565 O O . GLY A 1 71 ? -10.790 15.541 4.248 1.00 96.00 71 GLY A O 1
ATOM 566 N N . ARG A 1 72 ? -10.277 16.468 6.242 1.00 95.19 72 ARG A N 1
ATOM 567 C CA . ARG A 1 72 ? -8.868 16.050 6.263 1.00 95.19 72 ARG A CA 1
ATOM 568 C C . ARG A 1 72 ? -8.701 14.533 6.255 1.00 95.19 72 ARG A C 1
ATOM 570 O O . ARG A 1 72 ? -7.838 14.037 5.537 1.00 95.19 72 ARG A O 1
ATOM 577 N N . ASP A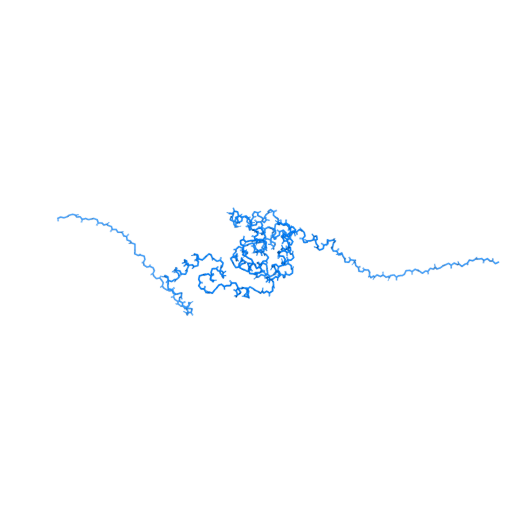 1 73 ? -9.528 13.815 7.005 1.00 95.06 73 ASP A N 1
ATOM 578 C CA . ASP A 1 73 ? -9.410 12.361 7.119 1.00 95.06 73 ASP A CA 1
ATOM 579 C C . ASP A 1 73 ? -9.855 11.693 5.817 1.00 95.06 73 ASP A C 1
ATOM 581 O O . ASP A 1 73 ? -9.152 10.844 5.279 1.00 95.06 73 ASP A O 1
ATOM 585 N N . ALA A 1 74 ? -10.947 12.171 5.211 1.00 96.56 74 ALA A N 1
ATOM 586 C CA . ALA A 1 74 ? -11.356 11.711 3.884 1.00 96.56 74 ALA A CA 1
ATOM 587 C C . ALA A 1 74 ? -10.267 11.952 2.824 1.00 96.56 74 ALA A C 1
ATOM 589 O O . ALA A 1 74 ? -9.993 11.066 2.011 1.00 96.56 74 ALA A O 1
ATOM 590 N N . ALA A 1 75 ? -9.611 13.118 2.849 1.00 97.19 75 ALA A N 1
ATOM 591 C CA . ALA A 1 75 ? -8.493 13.416 1.958 1.00 97.19 75 ALA A CA 1
ATOM 592 C C . ALA A 1 75 ? -7.299 12.477 2.203 1.00 97.19 75 ALA A C 1
ATOM 594 O O . ALA A 1 75 ? -6.728 11.956 1.247 1.00 97.19 75 ALA A O 1
ATOM 595 N N . PHE A 1 76 ? -6.964 12.197 3.467 1.00 97.31 76 PHE A N 1
ATOM 596 C CA . PHE A 1 76 ? -5.902 11.253 3.814 1.00 97.31 76 PHE A CA 1
ATOM 597 C C . PHE A 1 76 ? -6.229 9.828 3.353 1.00 97.31 76 PHE A C 1
ATOM 599 O O . PHE A 1 76 ? -5.377 9.206 2.727 1.00 97.31 76 PHE A O 1
ATOM 606 N N . THR A 1 77 ? -7.440 9.305 3.602 1.00 97.75 77 THR A N 1
ATOM 607 C CA . THR A 1 77 ? -7.855 7.975 3.106 1.00 97.75 77 THR A CA 1
ATOM 608 C C . THR A 1 77 ? -7.753 7.908 1.590 1.00 97.75 77 THR A C 1
ATOM 610 O O . THR A 1 77 ? -7.280 6.910 1.053 1.00 97.75 77 THR A O 1
ATOM 613 N N . THR A 1 78 ? -8.207 8.961 0.907 1.00 97.56 78 THR A N 1
ATOM 614 C CA . THR A 1 78 ? -8.204 9.040 -0.556 1.00 97.56 78 THR A CA 1
ATOM 615 C C . THR A 1 78 ? -6.782 8.955 -1.092 1.00 97.56 78 THR A C 1
ATOM 617 O O . THR A 1 78 ? -6.508 8.094 -1.926 1.00 97.56 78 THR A O 1
ATOM 620 N N . GLU A 1 79 ? -5.876 9.796 -0.585 1.00 98.19 79 GLU A N 1
ATOM 621 C CA . GLU A 1 79 ? -4.472 9.772 -1.000 1.00 98.19 79 GLU A CA 1
ATOM 622 C C . GLU A 1 79 ? -3.830 8.427 -0.671 1.00 98.19 79 GLU A C 1
ATOM 624 O O . GLU A 1 79 ? -3.258 7.794 -1.550 1.00 98.19 79 GLU A O 1
ATOM 629 N N . LEU A 1 80 ? -4.011 7.934 0.556 1.00 98.12 80 LEU A N 1
ATOM 630 C CA . LEU A 1 80 ? -3.438 6.667 0.984 1.00 98.12 80 LEU A CA 1
ATOM 631 C C . LEU A 1 80 ? -3.887 5.511 0.080 1.00 98.12 80 LEU A C 1
ATOM 633 O O . LEU A 1 80 ? -3.058 4.728 -0.377 1.00 98.12 80 LEU A O 1
ATOM 637 N N . ALA A 1 81 ? -5.181 5.395 -0.208 1.00 97.75 81 ALA A N 1
ATOM 638 C CA . ALA A 1 81 ? -5.698 4.278 -0.986 1.00 97.75 81 ALA A CA 1
ATOM 639 C C . ALA A 1 81 ? -5.337 4.397 -2.478 1.00 97.75 81 ALA A C 1
ATOM 641 O O . ALA A 1 81 ? -4.778 3.461 -3.053 1.00 97.75 81 ALA A O 1
ATOM 642 N N . PHE A 1 82 ? -5.592 5.549 -3.111 1.00 97.69 82 PHE A N 1
ATOM 643 C CA . PHE A 1 82 ? -5.283 5.733 -4.533 1.00 97.69 82 PHE A CA 1
ATOM 644 C C . PHE A 1 82 ? -3.786 5.799 -4.810 1.00 97.69 82 PHE A C 1
ATOM 646 O O . PHE A 1 82 ? -3.341 5.264 -5.822 1.00 97.69 82 PHE A O 1
ATOM 653 N N . GLY A 1 83 ? -3.005 6.422 -3.933 1.00 97.31 83 GLY A N 1
ATOM 654 C CA . GLY A 1 83 ? -1.553 6.460 -4.036 1.00 97.31 83 GLY A CA 1
ATOM 655 C C . GLY A 1 83 ? -0.941 5.065 -3.916 1.00 97.31 83 GLY A C 1
ATOM 656 O O . GLY A 1 83 ? -0.044 4.719 -4.689 1.00 97.31 83 GLY A O 1
ATOM 657 N N . THR A 1 84 ? -1.498 4.219 -3.043 1.00 97.69 84 THR A N 1
ATOM 658 C CA . THR A 1 84 ? -1.097 2.810 -2.940 1.00 97.69 84 THR A CA 1
ATOM 659 C C . THR A 1 84 ? -1.413 2.029 -4.216 1.00 97.69 84 THR A C 1
ATOM 661 O O . THR A 1 84 ? -0.542 1.335 -4.735 1.00 97.69 84 THR A O 1
ATOM 664 N N . LEU A 1 85 ? -2.624 2.177 -4.766 1.00 96.56 85 LEU A N 1
ATOM 665 C CA . LEU A 1 85 ? -3.011 1.524 -6.024 1.00 96.56 85 LEU A CA 1
ATOM 666 C C . LEU A 1 85 ? -2.162 2.010 -7.209 1.00 96.56 85 LEU A C 1
ATOM 668 O O . LEU A 1 85 ? -1.716 1.203 -8.022 1.00 96.56 85 LEU A O 1
ATOM 672 N N . ARG A 1 86 ? -1.897 3.320 -7.286 1.00 95.19 86 ARG A N 1
ATOM 673 C CA . ARG A 1 86 ? -1.117 3.950 -8.363 1.00 95.19 86 ARG A CA 1
ATOM 674 C C . ARG A 1 86 ? 0.315 3.435 -8.422 1.00 95.19 86 ARG A C 1
ATOM 676 O O . ARG A 1 86 ? 0.855 3.303 -9.510 1.00 95.19 86 ARG A O 1
ATOM 683 N N . HIS A 1 87 ? 0.927 3.163 -7.274 1.00 96.00 87 HIS A N 1
ATOM 684 C CA . HIS A 1 87 ? 2.324 2.735 -7.182 1.00 96.00 87 HIS A CA 1
ATOM 685 C C . HIS A 1 87 ? 2.475 1.269 -6.757 1.00 96.00 87 HIS A C 1
ATOM 687 O O . HIS A 1 87 ? 3.514 0.878 -6.225 1.00 96.00 87 HIS A O 1
ATOM 693 N N . ARG A 1 88 ? 1.446 0.444 -6.995 1.00 95.25 88 ARG A N 1
ATOM 694 C CA . ARG A 1 88 ? 1.394 -0.951 -6.539 1.00 95.25 88 ARG A CA 1
ATOM 695 C C . ARG A 1 88 ? 2.606 -1.769 -6.982 1.00 95.25 88 ARG A C 1
ATOM 697 O O . ARG A 1 88 ? 3.205 -2.434 -6.148 1.00 95.25 88 ARG A O 1
ATOM 704 N N . ALA A 1 89 ? 2.994 -1.687 -8.256 1.00 94.12 89 ALA A N 1
ATOM 705 C CA . ALA A 1 89 ? 4.123 -2.460 -8.781 1.00 94.12 89 ALA A CA 1
ATOM 706 C C . ALA A 1 89 ? 5.450 -2.080 -8.102 1.00 94.12 89 ALA A C 1
ATOM 708 O O . ALA A 1 89 ? 6.242 -2.951 -7.750 1.00 94.12 89 ALA A O 1
ATOM 709 N N . PHE A 1 90 ? 5.666 -0.782 -7.866 1.00 95.69 90 PHE A N 1
ATOM 710 C CA . PHE A 1 90 ? 6.827 -0.300 -7.123 1.00 95.69 90 PHE A CA 1
ATOM 711 C C . PHE A 1 90 ? 6.827 -0.820 -5.679 1.00 95.69 90 PHE A C 1
ATOM 713 O O . PHE A 1 90 ? 7.837 -1.351 -5.219 1.00 95.69 90 PHE A O 1
ATOM 720 N N . TYR A 1 91 ? 5.696 -0.727 -4.972 1.00 97.19 91 TYR A N 1
ATOM 721 C CA . TYR A 1 91 ? 5.604 -1.220 -3.595 1.00 97.19 91 TYR A CA 1
ATOM 722 C C . TYR A 1 91 ? 5.758 -2.733 -3.497 1.00 97.19 91 TYR A C 1
ATOM 724 O O . TYR A 1 91 ? 6.425 -3.197 -2.580 1.00 97.19 91 TYR A O 1
ATOM 732 N N . ASP A 1 92 ? 5.220 -3.498 -4.446 1.00 96.50 92 ASP A N 1
ATOM 733 C CA . ASP A 1 92 ? 5.383 -4.952 -4.479 1.00 96.50 92 ASP A CA 1
ATOM 734 C C . ASP A 1 92 ? 6.857 -5.345 -4.627 1.00 96.50 92 ASP A C 1
ATOM 736 O O . ASP A 1 92 ? 7.335 -6.220 -3.905 1.00 96.50 92 ASP A O 1
ATOM 740 N N . ALA A 1 93 ? 7.606 -4.652 -5.490 1.00 96.31 93 ALA A N 1
ATOM 741 C CA . ALA A 1 93 ? 9.039 -4.883 -5.647 1.00 96.31 93 ALA A CA 1
ATOM 742 C C . ALA A 1 93 ? 9.832 -4.512 -4.380 1.00 96.31 93 ALA A C 1
ATOM 744 O O . ALA A 1 93 ? 10.685 -5.279 -3.933 1.00 96.31 93 ALA A O 1
ATOM 745 N N . VAL A 1 94 ? 9.516 -3.371 -3.756 1.00 97.50 94 VAL A N 1
ATOM 746 C CA . VAL A 1 94 ? 10.130 -2.953 -2.483 1.00 97.50 94 VAL A CA 1
ATOM 747 C C . VAL A 1 94 ? 9.835 -3.954 -1.369 1.00 97.50 94 VAL A C 1
ATOM 749 O O . VAL A 1 94 ? 10.746 -4.348 -0.644 1.00 97.50 94 VAL A O 1
ATOM 752 N N . ILE A 1 95 ? 8.585 -4.401 -1.243 1.00 97.94 95 ILE A N 1
ATOM 753 C CA . ILE A 1 95 ? 8.165 -5.365 -0.223 1.00 97.94 95 ILE A CA 1
ATOM 754 C C . ILE A 1 95 ? 8.855 -6.710 -0.437 1.00 97.94 95 ILE A C 1
ATOM 756 O O . ILE A 1 95 ? 9.317 -7.290 0.539 1.00 97.94 95 ILE A O 1
ATOM 760 N N . ALA A 1 96 ? 8.960 -7.195 -1.676 1.00 97.31 96 ALA A N 1
ATOM 761 C CA . ALA A 1 96 ? 9.638 -8.456 -1.969 1.00 97.31 96 ALA A CA 1
ATOM 762 C C . ALA A 1 96 ? 11.112 -8.429 -1.527 1.00 97.31 96 ALA A C 1
ATOM 764 O O . ALA A 1 96 ? 11.575 -9.363 -0.874 1.00 97.31 96 ALA A O 1
ATOM 765 N N . VAL A 1 97 ? 11.825 -7.330 -1.806 1.00 96.88 97 VAL A N 1
ATOM 766 C CA . VAL A 1 97 ? 13.222 -7.147 -1.377 1.00 96.88 97 VAL A CA 1
ATOM 767 C C . VAL A 1 97 ? 13.331 -6.954 0.138 1.00 96.88 97 VAL A C 1
ATOM 769 O O . VAL A 1 97 ? 14.206 -7.533 0.772 1.00 96.88 97 VAL A O 1
ATOM 772 N N . ALA A 1 98 ? 12.449 -6.161 0.749 1.00 97.31 98 ALA A N 1
ATOM 773 C CA . ALA A 1 98 ? 12.489 -5.895 2.187 1.00 97.31 98 ALA A CA 1
ATOM 774 C C . ALA A 1 98 ? 12.077 -7.106 3.043 1.00 97.31 98 ALA A C 1
ATOM 776 O O . ALA A 1 98 ? 12.546 -7.242 4.171 1.00 97.31 98 ALA A O 1
ATOM 777 N N . ALA A 1 99 ? 11.195 -7.964 2.528 1.00 96.62 99 ALA A N 1
ATOM 778 C CA . ALA A 1 99 ? 10.738 -9.182 3.192 1.00 96.62 99 ALA A CA 1
ATOM 779 C C . ALA A 1 99 ? 11.603 -10.413 2.884 1.00 96.62 99 ALA A C 1
ATOM 781 O O . ALA A 1 99 ? 11.333 -11.469 3.457 1.00 96.62 99 ALA A O 1
ATOM 782 N N . ASP A 1 100 ? 12.581 -10.280 1.981 1.00 96.00 100 ASP A N 1
ATOM 783 C CA . ASP A 1 100 ? 13.463 -11.353 1.509 1.00 96.00 100 ASP A CA 1
ATOM 784 C C . ASP A 1 100 ? 12.699 -12.608 1.046 1.00 96.00 100 ASP A C 1
ATOM 786 O O . ASP A 1 100 ? 13.032 -13.749 1.364 1.00 96.00 100 ASP A O 1
ATOM 790 N N . ARG A 1 101 ? 11.579 -12.396 0.343 1.00 95.50 101 ARG A N 1
ATOM 791 C CA . ARG A 1 101 ? 10.720 -13.479 -0.152 1.00 95.50 101 ARG A CA 1
ATOM 792 C C . ARG A 1 101 ? 9.851 -13.022 -1.319 1.00 95.50 101 ARG A C 1
ATOM 794 O O . ARG A 1 101 ? 9.485 -11.846 -1.384 1.00 95.50 101 ARG A O 1
ATOM 801 N N . PRO A 1 102 ? 9.464 -13.936 -2.226 1.00 94.00 102 PRO A N 1
ATOM 802 C CA . PRO A 1 102 ? 8.599 -13.584 -3.341 1.00 94.00 102 PRO A CA 1
ATOM 803 C C . PRO A 1 102 ? 7.235 -13.096 -2.845 1.00 94.00 102 PRO A C 1
ATOM 805 O O . PRO A 1 102 ? 6.684 -13.609 -1.870 1.00 94.00 102 PRO A O 1
ATOM 808 N N . ILE A 1 103 ? 6.662 -12.128 -3.565 1.00 93.69 103 ILE A N 1
ATOM 809 C CA . ILE A 1 103 ? 5.379 -11.500 -3.216 1.00 93.69 103 ILE A CA 1
ATOM 810 C C . ILE A 1 103 ? 4.231 -12.521 -3.132 1.00 93.69 103 ILE A C 1
ATOM 812 O O . ILE A 1 103 ? 3.326 -12.376 -2.318 1.00 93.69 103 ILE A O 1
ATOM 816 N N . THR A 1 104 ? 4.308 -13.590 -3.930 1.00 93.94 104 THR A N 1
ATOM 817 C CA . THR A 1 104 ? 3.335 -14.690 -3.989 1.00 93.94 104 THR A CA 1
ATOM 818 C C . THR A 1 104 ? 3.341 -15.577 -2.746 1.00 93.94 104 THR A C 1
ATOM 820 O O . THR A 1 104 ? 2.365 -16.278 -2.501 1.00 93.94 104 THR A O 1
ATOM 823 N N . ALA A 1 105 ? 4.411 -15.542 -1.946 1.00 94.50 105 ALA A N 1
ATOM 824 C CA . ALA A 1 105 ? 4.493 -16.257 -0.673 1.00 94.50 105 ALA A CA 1
ATOM 825 C C . ALA A 1 105 ? 3.919 -15.447 0.504 1.00 94.50 105 ALA A C 1
ATOM 827 O O . ALA A 1 105 ? 3.886 -15.933 1.636 1.00 94.50 105 ALA A O 1
ATOM 828 N N . ILE A 1 106 ? 3.499 -14.200 0.271 1.00 95.25 106 ILE A N 1
ATOM 829 C CA . ILE A 1 106 ? 2.914 -13.332 1.292 1.00 95.25 106 ILE A CA 1
ATOM 830 C C . ILE A 1 106 ? 1.392 -13.427 1.204 1.00 95.25 106 ILE A C 1
ATOM 832 O O . ILE A 1 106 ? 0.816 -13.262 0.132 1.00 95.25 106 ILE A O 1
ATOM 836 N N . ASP A 1 107 ? 0.736 -13.649 2.345 1.00 95.62 107 ASP A N 1
ATOM 837 C CA . ASP A 1 107 ? -0.724 -13.585 2.438 1.00 95.62 107 ASP A CA 1
ATOM 838 C C . ASP A 1 107 ? -1.249 -12.250 1.883 1.00 95.62 107 ASP A C 1
ATOM 840 O O . ASP A 1 107 ? -0.753 -11.178 2.239 1.00 95.62 107 ASP A O 1
ATOM 844 N N . GLY A 1 108 ? -2.276 -12.310 1.032 1.00 95.75 108 GLY A N 1
ATOM 845 C CA . GLY A 1 108 ? -2.786 -11.133 0.329 1.00 95.75 108 GLY A CA 1
ATOM 846 C C . GLY A 1 108 ? -3.274 -10.023 1.265 1.00 95.75 108 GLY A C 1
ATOM 847 O O . GLY A 1 108 ? -3.064 -8.847 0.981 1.00 95.75 108 GLY A O 1
ATOM 848 N N . ARG A 1 109 ? -3.858 -10.365 2.423 1.00 96.69 109 ARG A N 1
ATOM 849 C CA . ARG A 1 109 ? -4.318 -9.362 3.397 1.00 96.69 109 ARG A CA 1
ATOM 850 C C . ARG A 1 109 ? -3.136 -8.684 4.079 1.00 96.69 109 ARG A C 1
ATOM 852 O O . ARG A 1 109 ? -3.182 -7.477 4.300 1.00 96.69 109 ARG A O 1
ATOM 859 N N . VAL A 1 110 ? -2.085 -9.438 4.402 1.00 97.12 110 VAL A N 1
ATOM 860 C CA . VAL A 1 110 ? -0.822 -8.882 4.921 1.00 97.12 110 VAL A CA 1
ATOM 861 C C . VAL A 1 110 ? -0.167 -7.981 3.883 1.00 97.12 110 VAL A C 1
ATOM 863 O O . VAL A 1 110 ? 0.313 -6.900 4.221 1.00 97.12 110 VAL A O 1
ATOM 866 N N . LEU A 1 111 ? -0.167 -8.410 2.624 1.00 97.44 111 LEU A N 1
ATOM 867 C CA . LEU A 1 111 ? 0.417 -7.663 1.525 1.00 97.44 111 LEU A CA 1
ATOM 868 C C . LEU A 1 111 ? -0.273 -6.307 1.327 1.00 97.44 111 LEU A C 1
ATOM 870 O O . LEU A 1 111 ? 0.409 -5.293 1.217 1.00 97.44 111 LEU A O 1
ATOM 874 N N . ASP A 1 112 ? -1.603 -6.253 1.377 1.00 97.75 112 ASP A N 1
ATOM 875 C CA . ASP A 1 112 ? -2.344 -4.989 1.281 1.00 97.75 112 ASP A CA 1
ATOM 876 C C . ASP A 1 112 ? -2.001 -4.026 2.424 1.00 97.75 112 ASP A C 1
ATOM 878 O O . ASP A 1 112 ? -1.824 -2.827 2.205 1.00 97.75 112 ASP A O 1
ATOM 882 N N . VAL A 1 113 ? -1.823 -4.545 3.642 1.00 97.94 113 VAL A N 1
ATOM 883 C CA . VAL A 1 113 ? -1.379 -3.736 4.786 1.00 97.94 113 VAL A CA 1
ATOM 884 C C . VAL A 1 113 ? 0.052 -3.224 4.588 1.00 97.94 113 VAL A C 1
ATOM 886 O O . VAL A 1 113 ? 0.328 -2.053 4.855 1.00 97.94 113 VAL A O 1
ATOM 889 N N . LEU A 1 114 ? 0.959 -4.063 4.083 1.00 98.31 114 LEU A N 1
ATOM 890 C CA . LEU A 1 114 ? 2.331 -3.659 3.773 1.00 98.31 114 LEU A CA 1
ATOM 891 C C . LEU A 1 114 ? 2.387 -2.585 2.688 1.00 98.31 114 LEU A C 1
ATOM 893 O O . LEU A 1 114 ? 3.141 -1.628 2.836 1.00 98.31 114 LEU A O 1
ATOM 897 N N . ARG A 1 115 ? 1.566 -2.698 1.640 1.00 98.38 115 ARG A N 1
ATOM 898 C CA . ARG A 1 115 ? 1.466 -1.697 0.569 1.00 98.38 115 ARG A CA 1
ATOM 899 C C . ARG A 1 115 ? 1.039 -0.333 1.115 1.00 98.38 115 ARG A C 1
ATOM 901 O O . ARG A 1 115 ? 1.673 0.671 0.798 1.00 98.38 115 ARG A O 1
ATOM 908 N N . LEU A 1 116 ? 0.037 -0.296 2.000 1.00 98.25 116 LEU A N 1
ATOM 909 C CA . LEU A 1 116 ? -0.386 0.939 2.679 1.00 98.25 116 LEU A CA 1
ATOM 910 C C . LEU A 1 116 ? 0.727 1.528 3.556 1.00 98.25 116 LEU A C 1
ATOM 912 O O . LEU A 1 116 ? 0.917 2.744 3.600 1.00 98.25 116 LEU A O 1
ATOM 916 N N . GLY A 1 117 ? 1.464 0.682 4.279 1.00 98.00 117 GLY A N 1
ATOM 917 C CA . GLY A 1 117 ? 2.610 1.112 5.082 1.00 98.00 117 GLY A CA 1
ATOM 918 C C . GLY A 1 117 ? 3.740 1.683 4.227 1.00 98.00 117 GLY A C 1
ATOM 919 O O . GLY A 1 117 ? 4.247 2.763 4.520 1.00 98.00 117 GLY A O 1
ATOM 920 N N . ALA A 1 118 ? 4.086 1.004 3.133 1.00 98.31 118 ALA A N 1
ATOM 921 C CA . ALA A 1 118 ? 5.110 1.441 2.192 1.00 98.31 118 ALA A CA 1
ATOM 922 C C . ALA A 1 118 ? 4.741 2.774 1.526 1.00 98.31 118 ALA A C 1
ATOM 924 O O . ALA A 1 118 ? 5.593 3.651 1.401 1.00 98.31 118 ALA A O 1
ATOM 925 N N . HIS A 1 119 ? 3.471 2.972 1.158 1.00 98.44 119 HIS A N 1
ATOM 926 C CA . HIS A 1 119 ? 3.013 4.250 0.617 1.00 98.44 119 HIS A CA 1
ATOM 927 C C . HIS A 1 119 ? 3.155 5.393 1.630 1.00 98.44 119 HIS A C 1
ATOM 929 O O . HIS A 1 119 ? 3.664 6.459 1.282 1.00 98.44 119 HIS A O 1
ATOM 935 N N . GLN A 1 120 ? 2.786 5.160 2.895 1.00 97.88 120 GLN A N 1
ATOM 936 C CA . GLN A 1 120 ? 2.960 6.162 3.951 1.00 97.88 120 GLN A CA 1
ATOM 937 C C . GLN A 1 120 ? 4.426 6.561 4.145 1.00 97.88 120 GLN A C 1
ATOM 939 O O . GLN A 1 120 ? 4.696 7.747 4.289 1.00 97.88 120 GLN A O 1
ATOM 944 N N . LEU A 1 121 ? 5.348 5.593 4.130 1.00 98.06 121 LEU A N 1
ATOM 945 C CA . LEU A 1 121 ? 6.779 5.837 4.342 1.00 98.06 121 LEU A CA 1
ATOM 946 C C . LEU A 1 121 ? 7.454 6.510 3.140 1.00 98.06 121 LEU A C 1
ATOM 948 O O . LEU A 1 121 ? 8.280 7.396 3.310 1.00 98.06 121 LEU A O 1
ATOM 952 N N . LEU A 1 122 ? 7.117 6.088 1.920 1.00 97.62 122 LEU A N 1
ATOM 953 C CA . LEU A 1 122 ? 7.881 6.460 0.723 1.00 97.62 122 LEU A CA 1
ATOM 954 C C . LEU A 1 122 ? 7.248 7.583 -0.104 1.00 97.62 122 LEU A C 1
ATOM 956 O O . LEU A 1 122 ? 7.859 8.045 -1.065 1.00 97.62 122 LEU A O 1
ATOM 960 N N . ALA A 1 123 ? 6.004 7.972 0.177 1.00 96.94 123 ALA A N 1
ATOM 961 C CA . ALA A 1 123 ? 5.291 8.959 -0.636 1.00 96.94 123 ALA A CA 1
ATOM 962 C C . ALA A 1 123 ? 4.472 9.979 0.167 1.00 96.94 123 ALA A C 1
ATOM 964 O O . ALA A 1 123 ? 4.080 11.004 -0.392 1.00 96.94 123 ALA A O 1
ATOM 965 N N . MET A 1 124 ? 4.219 9.745 1.460 1.00 97.06 124 MET A N 1
ATOM 966 C CA . MET A 1 124 ? 3.444 10.665 2.294 1.00 97.06 124 MET A CA 1
ATOM 967 C C . MET A 1 124 ? 4.323 11.394 3.313 1.00 97.06 124 MET A C 1
ATOM 969 O O . MET A 1 124 ? 5.392 10.944 3.701 1.00 97.06 124 MET A O 1
ATOM 973 N N . ARG A 1 125 ? 3.830 12.532 3.809 1.00 94.12 125 ARG A N 1
ATOM 974 C CA . ARG A 1 125 ? 4.466 13.297 4.895 1.00 94.12 125 ARG A CA 1
ATOM 975 C C . ARG A 1 125 ? 3.996 12.804 6.267 1.00 94.12 125 ARG A C 1
ATOM 977 O O . ARG A 1 125 ? 3.438 13.575 7.046 1.00 94.12 125 ARG A O 1
ATOM 984 N N . VAL A 1 126 ? 4.149 11.509 6.533 1.00 94.38 126 VAL A N 1
ATOM 985 C CA . VAL A 1 126 ? 3.808 10.884 7.821 1.00 94.38 126 VAL A CA 1
ATOM 986 C C . VAL A 1 126 ? 5.110 10.518 8.533 1.00 94.38 126 VAL A C 1
ATOM 988 O O . VAL A 1 126 ? 5.942 9.873 7.910 1.00 94.38 126 VAL A O 1
ATOM 991 N N . PRO A 1 127 ? 5.309 10.883 9.814 1.00 96.19 127 PRO A N 1
ATOM 992 C CA . PRO A 1 127 ? 6.497 10.459 10.551 1.00 96.19 127 PRO A CA 1
ATOM 993 C C . P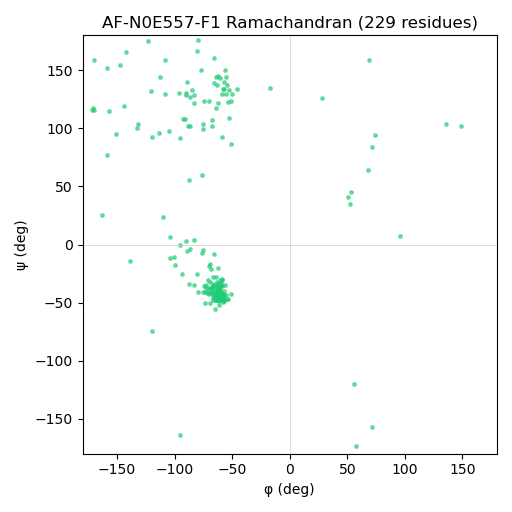RO A 1 127 ? 6.631 8.933 10.580 1.00 96.19 127 PRO A C 1
ATOM 995 O O . PRO A 1 127 ? 5.661 8.246 10.908 1.00 96.19 127 PRO A O 1
ATOM 998 N N . ASP A 1 128 ? 7.829 8.411 10.317 1.00 96.25 128 ASP A N 1
ATOM 999 C CA . ASP A 1 128 ? 8.064 6.973 10.125 1.00 96.25 128 ASP A CA 1
ATOM 1000 C C . ASP A 1 128 ? 7.534 6.120 11.278 1.00 96.25 128 ASP A C 1
ATOM 1002 O O . ASP A 1 128 ? 6.799 5.157 11.070 1.00 96.25 128 ASP A O 1
ATOM 1006 N N . HIS A 1 129 ? 7.826 6.519 12.518 1.00 94.00 129 HIS A N 1
ATOM 1007 C CA . HIS A 1 129 ? 7.364 5.804 13.709 1.00 94.00 129 HIS A CA 1
ATOM 1008 C C . HIS A 1 129 ? 5.831 5.718 13.784 1.00 94.00 129 HIS A C 1
ATOM 1010 O O . HIS A 1 129 ? 5.291 4.700 14.214 1.00 94.00 129 HIS A O 1
ATOM 1016 N N . ALA A 1 130 ? 5.124 6.763 13.344 1.00 94.75 130 ALA A N 1
ATOM 1017 C CA . ALA A 1 130 ? 3.668 6.795 13.326 1.00 94.75 130 ALA A CA 1
ATOM 1018 C C . ALA A 1 130 ? 3.111 5.947 12.175 1.00 94.75 130 ALA A C 1
ATOM 1020 O O . ALA A 1 130 ? 2.145 5.213 12.375 1.00 94.75 130 ALA A O 1
ATOM 1021 N N . ALA A 1 131 ? 3.727 6.003 10.991 1.00 96.38 131 ALA A N 1
ATOM 1022 C CA . ALA A 1 131 ? 3.355 5.149 9.865 1.00 96.38 131 ALA A CA 1
ATOM 1023 C C . ALA A 1 131 ? 3.504 3.662 10.225 1.00 96.38 131 ALA A C 1
ATOM 1025 O O . ALA A 1 131 ? 2.578 2.880 9.996 1.00 96.38 131 ALA A O 1
ATOM 1026 N N . VAL A 1 132 ? 4.624 3.282 10.847 1.00 96.94 132 VAL A N 1
ATOM 1027 C CA . VAL A 1 132 ? 4.895 1.904 11.274 1.00 96.94 132 VAL A CA 1
ATOM 1028 C C . VAL A 1 132 ? 3.914 1.462 12.361 1.00 96.94 132 VAL A C 1
ATOM 1030 O O . VAL A 1 132 ? 3.215 0.471 12.160 1.00 96.94 132 VAL A O 1
ATOM 1033 N N . ASP A 1 133 ? 3.799 2.191 13.478 1.00 95.50 133 ASP A N 1
ATOM 1034 C CA . ASP A 1 133 ? 2.940 1.785 14.605 1.00 95.50 133 ASP A CA 1
ATOM 1035 C C . ASP A 1 133 ? 1.469 1.632 14.190 1.00 95.50 133 ASP A C 1
ATOM 1037 O O . ASP A 1 133 ? 0.836 0.614 14.478 1.00 95.50 133 ASP A O 1
ATOM 1041 N N . GLN A 1 134 ? 0.936 2.596 13.432 1.00 95.62 134 GLN A N 1
ATOM 1042 C CA . GLN A 1 134 ? -0.455 2.551 12.981 1.00 95.62 134 GLN A CA 1
ATOM 1043 C C . GLN A 1 134 ? -0.706 1.415 11.985 1.00 95.62 134 GLN A C 1
ATOM 1045 O O . GLN A 1 134 ? -1.749 0.762 12.044 1.00 95.62 134 GLN A O 1
ATOM 1050 N N . THR A 1 135 ? 0.250 1.132 11.097 1.00 96.94 135 THR A N 1
ATOM 1051 C CA . THR A 1 135 ? 0.120 0.036 10.125 1.00 96.94 135 THR A CA 1
ATOM 1052 C C . THR A 1 135 ? 0.255 -1.334 10.799 1.00 96.94 135 THR A C 1
ATOM 1054 O O . THR A 1 135 ? -0.466 -2.270 10.457 1.00 96.94 135 THR A O 1
ATOM 1057 N N . VAL A 1 136 ? 1.103 -1.456 11.823 1.00 96.81 136 VAL A N 1
ATOM 1058 C CA . VAL A 1 136 ? 1.197 -2.662 12.662 1.00 96.81 136 VAL A CA 1
ATOM 1059 C C . VAL A 1 136 ? -0.092 -2.876 13.460 1.00 96.81 136 VAL A C 1
ATOM 1061 O O . VAL A 1 136 ? -0.583 -4.003 13.545 1.00 96.81 136 VAL A O 1
ATOM 1064 N N . GLY A 1 137 ? -0.671 -1.807 14.014 1.00 95.12 137 GLY A N 1
ATOM 1065 C CA . GLY A 1 137 ? -1.984 -1.843 14.661 1.00 95.12 137 GLY A CA 1
ATOM 1066 C C . GLY A 1 137 ? -3.090 -2.303 13.712 1.00 95.12 137 GLY A C 1
ATOM 1067 O O . GLY A 1 137 ? -3.860 -3.204 14.050 1.00 95.12 137 GLY A O 1
ATOM 1068 N N . LEU A 1 138 ? -3.102 -1.770 12.486 1.00 95.81 138 LEU A N 1
ATOM 1069 C CA . LEU A 1 138 ? -4.007 -2.208 11.426 1.00 95.81 138 LEU A CA 1
ATOM 1070 C C . LEU A 1 138 ? -3.841 -3.704 11.129 1.00 95.81 138 LEU A C 1
ATOM 1072 O O . LEU A 1 138 ? -4.833 -4.426 11.157 1.00 95.81 138 LEU A O 1
ATOM 1076 N N . ALA A 1 139 ? -2.611 -4.192 10.926 1.00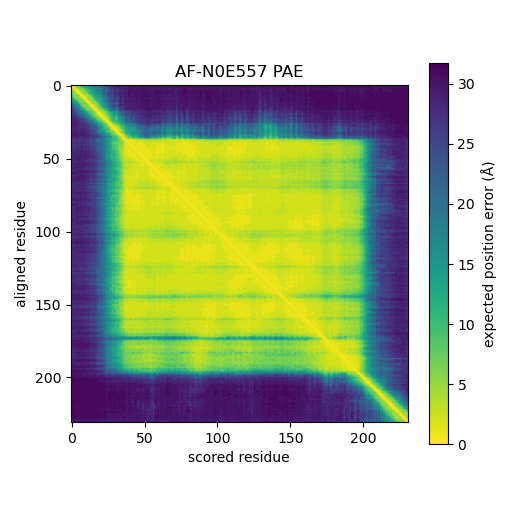 96.19 139 ALA A N 1
ATOM 1077 C CA . ALA A 1 139 ? -2.333 -5.609 10.665 1.00 96.19 139 ALA A CA 1
ATOM 1078 C C . ALA A 1 139 ? -2.899 -6.530 11.757 1.00 96.19 139 ALA A C 1
ATOM 1080 O O . ALA A 1 139 ? -3.506 -7.561 11.465 1.00 96.19 139 ALA A O 1
ATOM 1081 N N . ARG A 1 140 ? -2.730 -6.132 13.024 1.00 94.69 140 ARG A N 1
ATOM 1082 C CA . ARG A 1 140 ? -3.246 -6.872 14.184 1.00 94.69 140 ARG A CA 1
ATOM 1083 C C . ARG A 1 140 ? -4.769 -6.923 14.221 1.00 94.69 140 ARG A C 1
ATOM 1085 O O . ARG A 1 140 ? -5.322 -7.919 14.682 1.00 94.69 140 ARG A O 1
ATOM 1092 N N . ALA A 1 141 ? -5.427 -5.858 13.769 1.00 92.94 141 ALA A N 1
ATOM 1093 C CA . ALA A 1 141 ? -6.879 -5.749 13.754 1.00 92.94 141 ALA A CA 1
ATOM 1094 C C . ALA A 1 141 ? -7.516 -6.497 12.573 1.00 92.94 141 ALA A C 1
ATOM 1096 O O . ALA A 1 141 ? -8.543 -7.145 12.750 1.00 92.94 141 ALA A O 1
ATOM 1097 N N . VAL A 1 142 ? -6.918 -6.412 11.378 1.00 94.25 142 VAL A N 1
ATOM 1098 C CA . VAL A 1 142 ? -7.538 -6.914 10.139 1.00 94.25 142 VAL A CA 1
ATOM 1099 C C . VAL A 1 142 ? -6.970 -8.233 9.641 1.00 94.25 142 VAL A C 1
ATOM 1101 O O . VAL A 1 142 ? -7.570 -8.803 8.743 1.00 94.25 142 VAL A O 1
ATOM 1104 N N . VAL A 1 143 ? -5.846 -8.728 10.163 1.00 93.56 143 VAL A N 1
ATOM 1105 C CA . VAL A 1 143 ? -5.278 -10.024 9.755 1.00 93.56 143 VAL A CA 1
ATOM 1106 C C . VAL A 1 143 ? -5.206 -10.972 10.944 1.00 93.56 143 VAL A C 1
ATOM 1108 O O . VAL A 1 143 ? -5.991 -11.910 11.034 1.00 93.56 143 VAL A O 1
ATOM 1111 N N . SER A 1 144 ? -4.258 -10.742 11.851 1.00 90.81 144 SER A N 1
ATOM 1112 C CA . SER A 1 144 ? -4.055 -11.545 13.057 1.00 90.81 144 SER A CA 1
ATOM 1113 C C . SER A 1 144 ? -3.054 -10.860 13.987 1.00 90.81 144 SER A C 1
ATOM 1115 O O . SER A 1 144 ? -2.218 -10.067 13.548 1.00 90.81 144 SER A O 1
ATOM 1117 N N . GLN A 1 145 ? -3.071 -11.207 15.278 1.00 85.69 145 GLN A N 1
ATOM 1118 C CA . GLN A 1 145 ? -2.085 -10.680 16.231 1.00 85.69 145 GLN A CA 1
ATOM 1119 C C . GLN A 1 145 ? -0.638 -11.028 15.831 1.00 85.69 145 GLN A C 1
ATOM 1121 O O . GLN A 1 145 ? 0.256 -10.195 15.993 1.00 85.69 145 GLN A O 1
ATOM 1126 N N . GLY A 1 146 ? -0.415 -12.217 15.254 1.00 87.94 146 GLY A N 1
ATOM 1127 C CA . GLY A 1 146 ? 0.902 -12.676 14.798 1.00 87.94 146 GLY A CA 1
ATOM 1128 C C . GLY A 1 146 ? 1.439 -11.920 13.576 1.00 87.94 146 GLY A C 1
ATOM 1129 O O . GLY A 1 146 ? 2.642 -11.681 13.485 1.00 87.94 146 GLY A O 1
ATOM 1130 N N . ALA A 1 147 ? 0.563 -11.455 12.677 1.00 91.56 147 ALA A N 1
ATOM 1131 C CA . ALA A 1 147 ? 0.970 -10.720 11.476 1.00 91.56 147 ALA A CA 1
ATOM 1132 C C . ALA A 1 147 ? 1.661 -9.381 11.791 1.00 91.56 147 ALA A C 1
ATOM 1134 O O . ALA A 1 147 ? 2.513 -8.927 11.026 1.00 91.56 147 ALA A O 1
ATOM 1135 N N . GLY A 1 148 ? 1.346 -8.760 12.934 1.00 92.75 148 GLY A N 1
ATOM 1136 C CA . GLY A 1 148 ? 1.913 -7.465 13.317 1.00 92.75 148 GLY A CA 1
ATOM 1137 C C . GLY A 1 148 ? 3.438 -7.474 13.473 1.00 92.75 148 GLY A C 1
ATOM 1138 O O . GLY A 1 148 ? 4.083 -6.482 13.145 1.00 92.75 148 GLY A O 1
ATOM 1139 N N . GLY A 1 149 ? 4.028 -8.582 13.937 1.00 96.00 149 GLY A N 1
ATOM 1140 C CA . GLY A 1 149 ? 5.485 -8.699 14.079 1.00 96.00 149 GLY A CA 1
ATOM 1141 C C . GLY A 1 149 ? 6.202 -8.693 12.729 1.00 96.00 149 GLY A C 1
ATOM 1142 O O . GLY A 1 149 ? 7.158 -7.943 12.538 1.00 96.00 149 GLY A O 1
ATOM 1143 N N . PHE A 1 150 ? 5.682 -9.467 11.775 1.00 96.69 150 PHE A N 1
ATOM 1144 C CA . PHE A 1 150 ? 6.202 -9.511 10.411 1.00 96.69 150 PHE A CA 1
ATOM 1145 C C . PHE A 1 150 ? 6.052 -8.158 9.702 1.00 96.69 150 PHE A C 1
ATOM 1147 O O . PHE A 1 150 ? 7.026 -7.641 9.159 1.00 96.69 150 PHE A O 1
ATOM 1154 N N . VAL A 1 151 ? 4.868 -7.537 9.779 1.00 97.81 151 VAL A N 1
ATOM 1155 C CA . VAL A 1 151 ? 4.629 -6.204 9.199 1.00 97.81 151 VAL A CA 1
ATOM 1156 C C . VAL A 1 151 ? 5.601 -5.171 9.769 1.00 97.81 151 VAL A C 1
ATOM 1158 O O . VAL A 1 151 ? 6.189 -4.401 9.016 1.00 97.81 151 VAL A O 1
ATOM 1161 N N . ASN A 1 152 ? 5.830 -5.188 11.084 1.00 97.75 152 ASN A N 1
ATOM 1162 C CA . ASN A 1 152 ? 6.780 -4.286 11.727 1.00 97.75 152 ASN A CA 1
ATOM 1163 C C . ASN A 1 152 ? 8.208 -4.473 11.198 1.00 97.75 152 ASN A C 1
ATOM 1165 O O . ASN A 1 152 ? 8.880 -3.492 10.898 1.00 97.75 152 ASN A O 1
ATOM 1169 N N . ALA A 1 153 ? 8.674 -5.719 11.078 1.00 97.69 153 ALA A N 1
ATOM 1170 C CA . ALA A 1 153 ? 10.021 -6.010 10.594 1.00 97.69 153 ALA A CA 1
ATOM 1171 C C . ALA A 1 153 ? 10.239 -5.475 9.168 1.00 97.69 153 ALA A C 1
ATOM 1173 O O . ALA A 1 153 ? 11.210 -4.760 8.921 1.00 97.69 153 ALA A O 1
ATOM 1174 N N . VAL A 1 154 ? 9.294 -5.744 8.262 1.00 98.12 154 VAL A N 1
ATOM 1175 C CA . VAL A 1 154 ? 9.371 -5.286 6.867 1.00 98.12 154 VAL A CA 1
ATOM 1176 C C . VAL A 1 154 ? 9.301 -3.763 6.773 1.00 98.12 154 VAL A C 1
ATOM 1178 O O . VAL A 1 154 ? 10.123 -3.157 6.093 1.00 98.12 154 VAL A O 1
ATOM 1181 N N . LEU A 1 155 ? 8.365 -3.112 7.473 1.00 98.19 155 LEU A N 1
ATOM 1182 C CA . LEU A 1 155 ? 8.234 -1.653 7.398 1.00 98.19 155 LEU A CA 1
ATOM 1183 C C . LEU A 1 155 ? 9.433 -0.923 8.006 1.00 98.19 155 LEU A C 1
ATOM 1185 O O . LEU A 1 155 ? 9.833 0.112 7.479 1.00 98.19 155 LEU A O 1
ATOM 1189 N N . ARG A 1 156 ? 10.045 -1.472 9.063 1.00 97.62 156 ARG A N 1
ATOM 1190 C CA . ARG A 1 156 ? 11.302 -0.933 9.597 1.00 97.62 156 ARG A CA 1
ATOM 1191 C C . ARG A 1 156 ? 12.414 -1.003 8.558 1.00 97.62 156 ARG A C 1
ATOM 1193 O O . ARG A 1 156 ? 13.081 0.003 8.350 1.00 97.62 156 ARG A O 1
ATOM 1200 N N . ARG A 1 157 ? 12.551 -2.130 7.853 1.00 97.75 157 ARG A N 1
ATOM 1201 C CA . ARG A 1 157 ? 13.515 -2.253 6.753 1.00 97.75 157 ARG A CA 1
ATOM 1202 C C . ARG A 1 157 ? 13.247 -1.231 5.647 1.00 97.75 157 ARG A C 1
ATOM 1204 O O . ARG A 1 157 ? 14.182 -0.616 5.148 1.00 97.75 157 ARG A O 1
ATOM 1211 N N . ILE A 1 158 ? 11.980 -1.017 5.286 1.00 97.94 158 ILE A N 1
ATOM 1212 C CA . ILE A 1 158 ? 11.583 -0.021 4.278 1.00 97.94 158 ILE A CA 1
ATOM 1213 C C . ILE A 1 158 ? 11.940 1.403 4.726 1.00 97.94 158 ILE A C 1
ATOM 1215 O O . ILE A 1 158 ? 12.464 2.161 3.915 1.00 97.94 158 ILE A O 1
ATOM 1219 N N . SER A 1 159 ? 11.738 1.748 6.002 1.00 97.12 159 SER A N 1
ATOM 1220 C CA . SER A 1 159 ? 12.040 3.087 6.540 1.00 97.12 159 SER A CA 1
ATOM 1221 C C . SER A 1 159 ? 13.529 3.463 6.560 1.00 97.12 159 SER A C 1
ATOM 1223 O O . SER A 1 159 ? 13.866 4.609 6.822 1.00 97.12 159 SER A O 1
ATOM 1225 N N . GLU A 1 160 ? 14.442 2.532 6.268 1.00 95.88 160 GLU A N 1
ATOM 1226 C CA . GLU A 1 160 ? 15.887 2.811 6.215 1.00 95.88 160 GLU A CA 1
ATOM 1227 C C . GLU A 1 160 ? 16.328 3.565 4.948 1.00 95.88 160 GLU A C 1
ATOM 1229 O O . GLU A 1 160 ? 17.499 3.922 4.824 1.00 95.88 160 GLU A O 1
ATOM 1234 N N . GLY A 1 161 ? 15.433 3.767 3.979 1.00 94.69 161 GLY A N 1
ATOM 1235 C CA . GLY A 1 161 ? 15.742 4.464 2.735 1.00 94.69 161 GLY A CA 1
ATOM 1236 C C . GLY A 1 161 ? 14.553 5.247 2.196 1.00 94.69 161 GLY A C 1
ATOM 1237 O O . GLY A 1 161 ? 13.399 4.901 2.442 1.00 94.69 161 GLY A O 1
ATOM 1238 N N . ASP A 1 162 ? 14.855 6.287 1.427 1.00 95.38 162 ASP A N 1
ATOM 1239 C CA . ASP A 1 162 ? 13.864 7.057 0.683 1.00 95.38 162 ASP A CA 1
ATOM 1240 C C . ASP A 1 162 ? 13.439 6.351 -0.616 1.00 95.38 162 ASP A C 1
ATOM 1242 O O . ASP A 1 162 ? 13.927 5.273 -0.984 1.00 95.38 162 ASP A O 1
ATOM 1246 N N . ARG A 1 163 ? 12.472 6.953 -1.312 1.00 94.75 163 ARG A N 1
ATOM 1247 C CA . ARG A 1 163 ? 11.898 6.401 -2.541 1.00 94.75 163 ARG A CA 1
ATOM 1248 C C . ARG A 1 163 ? 12.962 6.202 -3.617 1.00 94.75 163 ARG A C 1
ATOM 1250 O O . ARG A 1 163 ? 12.955 5.173 -4.289 1.00 94.75 163 ARG A O 1
ATOM 1257 N N . GLU A 1 164 ? 13.848 7.171 -3.785 1.00 94.19 164 GLU A N 1
ATOM 1258 C CA . GLU A 1 164 ? 14.911 7.188 -4.783 1.00 94.19 164 GLU A CA 1
ATOM 1259 C C . GLU A 1 164 ? 15.915 6.060 -4.526 1.00 94.19 164 GLU A C 1
ATOM 1261 O O . GLU A 1 164 ? 16.225 5.284 -5.434 1.00 94.19 164 GLU A O 1
ATOM 1266 N N . SER A 1 165 ? 16.349 5.899 -3.275 1.00 96.06 165 SER A N 1
ATOM 1267 C CA . SER A 1 165 ? 17.240 4.814 -2.859 1.00 96.06 165 SER A CA 1
ATOM 1268 C C . SER A 1 165 ? 16.609 3.446 -3.099 1.00 96.06 165 SER A C 1
ATOM 1270 O O . SER A 1 165 ? 17.273 2.525 -3.580 1.00 96.06 165 SER A O 1
ATOM 1272 N N . TRP A 1 166 ? 15.317 3.298 -2.798 1.00 96.62 166 TRP A N 1
ATOM 1273 C CA . TRP A 1 166 ? 14.587 2.065 -3.077 1.00 96.62 166 TRP A CA 1
ATOM 1274 C C . TRP A 1 166 ? 14.441 1.800 -4.570 1.00 96.62 166 TRP A C 1
ATOM 1276 O O . TRP A 1 166 ? 14.654 0.666 -4.993 1.00 96.62 166 TRP A O 1
ATOM 1286 N N . LEU A 1 167 ? 14.150 2.824 -5.374 1.00 93.44 167 LEU A N 1
ATOM 1287 C CA . LEU A 1 167 ? 14.041 2.689 -6.824 1.00 93.44 167 LEU A CA 1
ATOM 1288 C C . LEU A 1 167 ? 15.344 2.159 -7.427 1.00 93.44 167 LEU A C 1
ATOM 1290 O O . LEU A 1 167 ? 15.294 1.239 -8.234 1.00 93.44 167 LEU A O 1
ATOM 1294 N N . VAL A 1 168 ? 16.503 2.654 -6.988 1.00 93.44 168 VAL A N 1
ATOM 1295 C CA . VAL A 1 168 ? 17.810 2.134 -7.430 1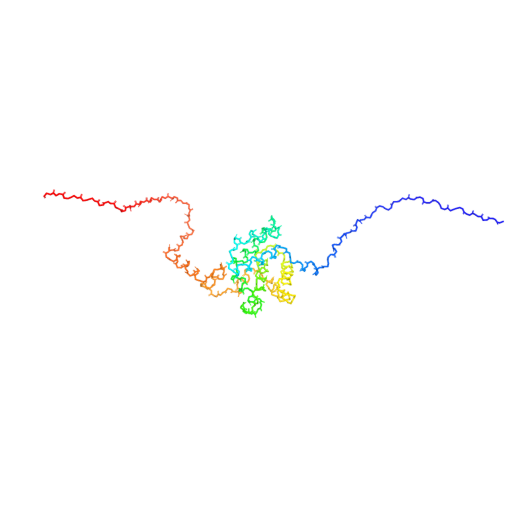.00 93.44 168 VAL A CA 1
ATOM 1296 C C . VAL A 1 168 ? 17.986 0.653 -7.078 1.00 93.44 168 VAL A C 1
ATOM 1298 O O . VAL A 1 168 ? 18.525 -0.100 -7.883 1.00 93.44 168 VAL A O 1
ATOM 1301 N N . ARG A 1 169 ? 17.517 0.219 -5.903 1.00 93.69 169 ARG A N 1
ATOM 1302 C CA . ARG A 1 169 ? 17.661 -1.173 -5.439 1.00 93.69 169 ARG A CA 1
ATOM 1303 C C . ARG A 1 169 ? 16.764 -2.158 -6.185 1.00 93.69 169 ARG A C 1
ATOM 1305 O O . ARG A 1 169 ? 17.176 -3.292 -6.400 1.00 93.69 169 ARG A O 1
ATOM 1312 N N . VAL A 1 170 ? 15.537 -1.757 -6.522 1.00 93.94 170 VAL A N 1
ATOM 1313 C CA . VAL A 1 170 ? 14.520 -2.678 -7.067 1.00 93.94 170 VAL A CA 1
ATOM 1314 C C . VAL A 1 170 ? 14.379 -2.608 -8.584 1.00 93.94 170 VAL A C 1
ATOM 1316 O O . VAL A 1 170 ? 13.776 -3.496 -9.185 1.00 93.94 170 VAL A O 1
ATOM 1319 N N . ARG A 1 171 ? 14.876 -1.541 -9.219 1.00 91.38 171 ARG A N 1
ATOM 1320 C CA . ARG A 1 171 ? 14.694 -1.317 -10.654 1.00 91.38 171 ARG A CA 1
ATOM 1321 C C . ARG A 1 171 ? 15.519 -2.326 -11.461 1.00 91.38 171 ARG A C 1
ATOM 1323 O O . ARG A 1 171 ? 16.741 -2.358 -11.316 1.00 91.38 171 ARG A O 1
ATOM 1330 N N . PRO A 1 172 ? 14.887 -3.107 -12.356 1.00 88.25 172 PRO A N 1
ATOM 1331 C CA . PRO A 1 172 ? 15.616 -3.998 -13.247 1.00 88.25 172 PRO A CA 1
ATOM 1332 C C . PRO A 1 172 ? 16.476 -3.199 -14.244 1.00 88.25 172 PRO A C 1
ATOM 1334 O O . PRO A 1 172 ? 16.230 -2.008 -14.475 1.00 88.25 172 PRO A O 1
ATOM 1337 N N . PRO A 1 173 ? 17.487 -3.832 -14.861 1.00 83.19 173 PRO A N 1
ATOM 1338 C CA . PRO A 1 173 ? 18.380 -3.153 -15.791 1.00 83.19 173 PRO A CA 1
ATOM 1339 C C . PRO A 1 173 ? 17.643 -2.734 -17.074 1.00 83.19 173 PRO A C 1
ATOM 1341 O O . PRO A 1 173 ? 17.434 -3.536 -17.976 1.00 83.19 173 PRO A O 1
ATOM 1344 N N . GLY A 1 174 ? 17.291 -1.448 -17.168 1.00 84.38 174 GLY A N 1
ATOM 1345 C CA . GLY A 1 174 ? 16.795 -0.796 -18.386 1.00 84.38 174 GLY A CA 1
ATOM 1346 C C . GLY A 1 174 ? 15.535 -1.408 -19.026 1.00 84.38 174 GLY A C 1
ATOM 1347 O O . GLY A 1 174 ? 14.870 -2.292 -18.492 1.00 84.38 174 GLY A O 1
ATOM 1348 N N . GLY A 1 175 ? 15.174 -0.888 -20.202 1.00 87.12 175 GLY A N 1
ATOM 1349 C CA . GLY A 1 175 ? 14.107 -1.452 -21.033 1.00 87.12 175 GLY A CA 1
ATOM 1350 C C . GLY A 1 175 ? 12.679 -1.264 -20.503 1.00 87.12 175 GLY A C 1
ATOM 1351 O O . GLY A 1 175 ? 12.375 -0.330 -19.761 1.00 87.12 175 GLY A O 1
ATOM 1352 N N . VAL A 1 176 ? 11.781 -2.141 -20.959 1.00 87.56 176 VAL A N 1
ATOM 1353 C CA . VAL A 1 176 ? 10.338 -2.095 -20.657 1.00 87.56 176 VAL A CA 1
ATOM 1354 C C . VAL A 1 176 ? 10.073 -2.375 -19.181 1.00 87.56 176 VAL A C 1
ATOM 1356 O O . VAL A 1 176 ? 9.311 -1.636 -18.567 1.00 87.56 176 VAL A O 1
ATOM 1359 N N . ALA A 1 177 ? 10.744 -3.373 -18.602 1.00 86.19 177 ALA A N 1
ATOM 1360 C CA . ALA A 1 177 ? 10.568 -3.758 -17.203 1.00 86.19 177 ALA A CA 1
ATOM 1361 C C . ALA A 1 177 ? 10.945 -2.623 -16.232 1.00 86.19 177 ALA A C 1
ATOM 1363 O O . ALA A 1 177 ? 10.243 -2.382 -15.249 1.00 86.19 177 ALA A O 1
ATOM 1364 N N . ALA A 1 178 ? 12.011 -1.868 -16.530 1.00 88.25 178 ALA A N 1
ATOM 1365 C CA . ALA A 1 178 ? 12.415 -0.730 -15.703 1.00 88.25 178 ALA A CA 1
ATOM 1366 C C . ALA A 1 178 ? 11.348 0.373 -15.693 1.00 88.25 178 ALA A C 1
ATOM 1368 O O . ALA A 1 178 ? 10.983 0.870 -14.631 1.00 88.25 178 ALA A O 1
ATOM 1369 N N . LEU A 1 179 ? 10.810 0.710 -16.869 1.00 88.62 179 LEU A N 1
ATOM 1370 C CA . LEU A 1 179 ? 9.745 1.706 -17.019 1.00 88.62 179 LEU A CA 1
ATOM 1371 C C . LEU A 1 179 ? 8.419 1.222 -16.412 1.00 88.62 179 LEU A C 1
ATOM 1373 O O . LEU A 1 179 ? 7.695 2.010 -15.809 1.00 88.62 179 LEU A O 1
ATOM 1377 N N . ALA A 1 180 ? 8.108 -0.068 -16.552 1.00 90.00 180 ALA A N 1
ATOM 1378 C CA . ALA A 1 180 ? 6.922 -0.697 -15.981 1.00 90.00 180 ALA A CA 1
ATOM 1379 C C . ALA A 1 180 ? 6.905 -0.580 -14.455 1.00 90.00 180 ALA A C 1
ATOM 1381 O O . ALA A 1 180 ? 5.894 -0.184 -13.878 1.00 90.00 180 ALA A O 1
ATOM 1382 N N . LEU A 1 181 ? 8.040 -0.835 -13.803 1.00 90.50 181 LEU A N 1
ATOM 1383 C CA . LEU A 1 181 ? 8.175 -0.672 -12.360 1.00 90.50 181 LEU A CA 1
ATOM 1384 C C . LEU A 1 181 ? 8.127 0.806 -11.949 1.00 90.50 181 LEU A C 1
ATOM 1386 O O . LEU A 1 181 ? 7.350 1.178 -11.067 1.00 90.50 181 LEU A O 1
ATOM 1390 N N . GLU A 1 182 ? 8.924 1.650 -12.609 1.00 87.81 182 GLU A N 1
ATOM 1391 C CA . GLU A 1 182 ? 9.088 3.071 -12.275 1.00 87.81 182 GLU A CA 1
ATOM 1392 C C . GLU A 1 182 ? 7.764 3.844 -12.353 1.00 87.81 182 GLU A C 1
ATOM 1394 O O . GLU A 1 182 ? 7.412 4.580 -11.427 1.00 87.81 182 GLU A O 1
ATOM 1399 N N . TYR A 1 183 ? 6.986 3.605 -13.410 1.00 88.00 183 TYR A N 1
ATOM 1400 C CA . TYR A 1 183 ? 5.675 4.227 -13.607 1.00 88.00 183 TYR A CA 1
ATOM 1401 C C . TYR A 1 183 ? 4.506 3.370 -13.111 1.00 88.00 183 TYR A C 1
ATOM 1403 O O . TYR A 1 183 ? 3.361 3.807 -13.177 1.00 88.00 183 TYR A O 1
ATOM 1411 N N . SER A 1 184 ? 4.780 2.176 -12.575 1.00 89.69 184 SER A N 1
ATOM 1412 C CA . SER A 1 184 ? 3.766 1.230 -12.093 1.00 89.69 184 SER A CA 1
ATOM 1413 C C . SER A 1 184 ? 2.690 0.904 -13.137 1.00 89.69 184 SER A C 1
ATOM 1415 O O . SER A 1 184 ? 1.494 0.858 -12.851 1.00 89.69 184 SER A O 1
ATOM 1417 N N . HIS A 1 185 ? 3.140 0.646 -14.363 1.00 87.06 185 HIS A N 1
ATOM 1418 C CA . HIS A 1 185 ? 2.305 0.216 -15.478 1.00 87.06 185 HIS A CA 1
ATOM 1419 C C . HIS A 1 185 ? 2.646 -1.219 -15.883 1.00 87.06 185 HIS A C 1
ATOM 1421 O O . HIS A 1 185 ? 3.818 -1.587 -15.865 1.00 87.06 185 HIS A O 1
ATOM 1427 N N . PRO A 1 186 ? 1.662 -2.034 -16.302 1.00 88.75 186 PRO A N 1
ATOM 1428 C CA . PRO A 1 186 ? 1.950 -3.337 -16.886 1.00 88.75 186 PRO A CA 1
ATOM 1429 C C . PRO A 1 186 ? 2.902 -3.219 -18.084 1.00 88.75 186 PRO A C 1
ATOM 1431 O O . PRO A 1 186 ? 2.787 -2.285 -18.882 1.00 88.75 186 PRO A O 1
ATOM 1434 N N . GLU A 1 187 ? 3.800 -4.190 -18.261 1.00 88.31 187 GLU A N 1
ATOM 1435 C CA . GLU A 1 187 ? 4.788 -4.170 -19.352 1.00 88.31 187 GLU A CA 1
ATOM 1436 C C . GLU A 1 187 ? 4.151 -4.043 -20.739 1.00 88.31 187 GLU A C 1
ATOM 1438 O O . GLU A 1 187 ? 4.692 -3.359 -21.610 1.00 88.31 187 GLU A O 1
ATOM 1443 N N . TRP A 1 188 ? 2.974 -4.641 -20.942 1.00 90.62 188 TRP A N 1
ATOM 1444 C CA . TRP A 1 188 ? 2.240 -4.525 -22.200 1.00 90.62 188 TRP A CA 1
ATOM 1445 C C . TRP A 1 188 ? 1.808 -3.077 -22.484 1.00 90.62 188 TRP A C 1
ATOM 1447 O O . TRP A 1 188 ? 1.892 -2.640 -23.630 1.00 90.62 188 TRP A O 1
ATOM 1457 N N . VAL A 1 189 ? 1.423 -2.302 -21.458 1.00 90.62 189 VAL A N 1
ATOM 1458 C CA . VAL A 1 189 ? 1.064 -0.877 -21.602 1.00 90.62 189 VAL A CA 1
ATOM 1459 C C . VAL A 1 189 ? 2.296 -0.082 -21.994 1.00 90.62 189 VAL A C 1
ATOM 1461 O O . VAL A 1 189 ? 2.260 0.700 -22.940 1.00 90.62 189 VAL A O 1
ATOM 1464 N N . VAL A 1 190 ? 3.408 -0.305 -21.295 1.00 91.31 190 VAL A N 1
ATOM 1465 C CA . VAL A 1 190 ? 4.679 0.364 -21.593 1.00 91.31 190 VAL A CA 1
ATOM 1466 C C . VAL A 1 190 ? 5.139 0.042 -23.012 1.00 91.31 190 VAL A C 1
ATOM 1468 O O . VAL A 1 190 ? 5.561 0.935 -23.743 1.00 91.31 190 VAL A O 1
ATOM 1471 N N . THR A 1 191 ? 5.024 -1.217 -23.429 1.00 89.88 191 THR A N 1
ATOM 1472 C CA . THR A 1 191 ? 5.369 -1.661 -24.783 1.00 89.88 191 THR A CA 1
ATOM 1473 C C . THR A 1 191 ? 4.490 -0.982 -25.829 1.00 89.88 191 THR A C 1
ATOM 1475 O O . THR A 1 191 ? 5.017 -0.420 -26.789 1.00 89.88 191 THR A O 1
ATOM 1478 N N . ALA A 1 192 ? 3.171 -0.956 -25.615 1.00 89.88 192 ALA A N 1
ATOM 1479 C CA . ALA A 1 192 ? 2.226 -0.295 -26.509 1.00 89.88 192 ALA A CA 1
ATOM 1480 C C . ALA A 1 192 ? 2.500 1.215 -26.627 1.00 89.88 192 ALA A C 1
ATOM 1482 O O . ALA A 1 192 ? 2.578 1.743 -27.736 1.00 89.88 192 ALA A O 1
ATOM 1483 N N . LEU A 1 193 ? 2.722 1.903 -25.502 1.00 89.25 193 LEU A N 1
ATOM 1484 C CA . LEU A 1 193 ? 3.044 3.333 -25.481 1.00 89.25 193 LEU A CA 1
ATOM 1485 C C . LEU A 1 193 ? 4.378 3.631 -26.172 1.00 89.25 193 LEU A C 1
ATOM 1487 O O . LEU A 1 193 ? 4.465 4.580 -26.950 1.00 89.25 193 LEU A O 1
ATOM 1491 N N . ARG A 1 194 ? 5.414 2.812 -25.943 1.00 87.31 194 ARG A N 1
ATOM 1492 C CA . ARG A 1 194 ? 6.694 2.953 -26.653 1.00 87.31 194 ARG A CA 1
ATOM 1493 C C . ARG A 1 194 ? 6.521 2.771 -28.158 1.00 87.31 194 ARG A C 1
ATOM 1495 O O . ARG A 1 194 ? 7.074 3.564 -28.912 1.00 87.31 194 ARG A O 1
ATOM 1502 N N . GLY A 1 195 ? 5.744 1.778 -28.589 1.00 87.25 195 GLY A N 1
ATOM 1503 C CA . GLY A 1 195 ? 5.437 1.557 -30.004 1.00 87.25 195 GLY A CA 1
ATOM 1504 C C . GLY A 1 195 ? 4.728 2.753 -30.644 1.00 87.25 195 GLY A C 1
ATOM 1505 O O . GLY A 1 195 ? 5.158 3.234 -31.691 1.00 87.25 195 GLY A O 1
ATOM 1506 N N . ALA A 1 196 ? 3.704 3.293 -29.978 1.00 87.69 196 ALA A N 1
ATOM 1507 C CA . ALA A 1 196 ? 2.970 4.466 -30.454 1.00 87.69 196 ALA A CA 1
ATOM 1508 C C . ALA A 1 196 ? 3.869 5.710 -30.584 1.00 87.69 196 ALA A C 1
ATOM 1510 O O . ALA A 1 196 ? 3.789 6.433 -31.574 1.00 87.69 196 ALA A O 1
ATOM 1511 N N . LEU A 1 197 ? 4.767 5.941 -29.621 1.00 85.25 197 LEU A N 1
ATOM 1512 C CA . LEU A 1 197 ? 5.703 7.071 -29.656 1.00 85.25 197 LEU A CA 1
ATOM 1513 C C . LEU A 1 197 ? 6.738 6.950 -30.783 1.00 85.25 197 LEU A C 1
ATOM 1515 O O . LEU A 1 197 ? 7.085 7.953 -31.398 1.00 85.25 197 LEU A O 1
ATOM 1519 N N . VAL A 1 198 ? 7.210 5.739 -31.089 1.00 79.12 198 VAL A N 1
ATOM 1520 C CA . VAL A 1 198 ? 8.111 5.511 -32.233 1.00 79.12 198 VAL A CA 1
ATOM 1521 C C . VAL A 1 198 ? 7.388 5.777 -33.560 1.00 79.12 198 VAL A C 1
ATOM 1523 O O . VAL A 1 198 ? 7.988 6.346 -34.469 1.00 79.12 198 VAL A O 1
ATOM 1526 N N . GLY A 1 199 ? 6.091 5.458 -33.651 1.00 65.06 199 GLY A N 1
ATOM 1527 C CA . GLY A 1 199 ? 5.260 5.739 -34.828 1.00 65.06 199 GLY A CA 1
ATOM 1528 C C . GLY A 1 199 ? 4.982 7.227 -35.087 1.00 65.06 199 GLY A C 1
ATOM 1529 O O . GLY A 1 199 ? 4.692 7.600 -36.221 1.00 65.06 199 GLY A O 1
ATOM 1530 N N . HIS A 1 200 ? 5.106 8.087 -34.071 1.00 61.72 200 HIS A N 1
ATOM 1531 C CA . HIS A 1 200 ? 4.863 9.533 -34.177 1.00 61.72 200 HIS A CA 1
ATOM 1532 C C . HIS A 1 200 ? 6.142 10.389 -34.228 1.00 61.72 200 HIS A C 1
ATOM 1534 O O . HIS A 1 200 ? 6.056 11.617 -34.236 1.00 61.72 200 HIS A O 1
ATOM 1540 N N . GLY A 1 201 ? 7.318 9.756 -34.310 1.00 51.88 201 GLY A N 1
ATOM 1541 C CA . GLY A 1 201 ? 8.610 10.432 -34.201 1.00 51.88 201 GLY A CA 1
ATOM 1542 C C . GLY A 1 201 ? 8.877 10.953 -32.778 1.00 51.88 201 GLY A C 1
ATOM 1543 O O . GLY A 1 201 ? 7.952 11.125 -31.981 1.00 51.88 201 GLY A O 1
ATOM 1544 N N . PRO A 1 202 ? 10.148 11.197 -32.403 1.00 58.50 202 PRO A N 1
ATOM 1545 C CA . PRO A 1 202 ? 10.450 11.795 -31.108 1.00 58.50 202 PRO A CA 1
ATOM 1546 C C . PRO A 1 202 ? 9.718 13.141 -30.981 1.00 58.50 202 PRO A C 1
ATOM 1548 O O . PRO A 1 202 ? 9.690 13.900 -31.956 1.00 58.50 202 PRO A O 1
ATOM 1551 N N . PRO A 1 203 ? 9.155 13.481 -29.802 1.00 53.38 203 PRO A N 1
ATOM 1552 C CA . PRO A 1 203 ? 8.592 14.808 -29.599 1.00 53.38 203 PRO A CA 1
ATOM 1553 C C . PRO A 1 203 ? 9.679 15.838 -29.936 1.00 53.38 203 PRO A C 1
ATOM 1555 O O . PRO A 1 203 ? 10.840 15.615 -29.565 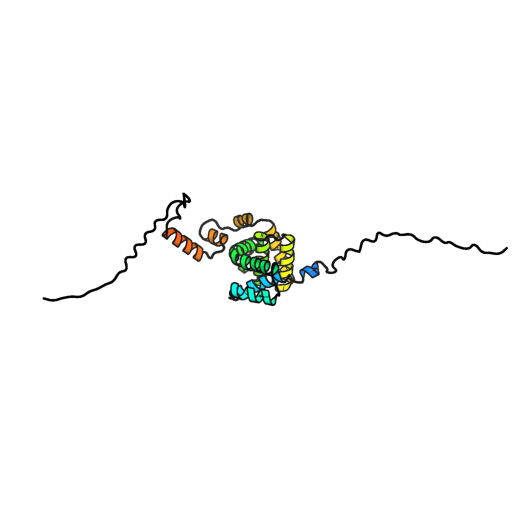1.00 53.38 203 PRO A O 1
ATOM 1558 N N . PRO A 1 204 ? 9.351 16.934 -30.651 1.00 50.97 204 PRO A N 1
ATOM 1559 C CA . PRO A 1 204 ? 10.344 17.936 -31.000 1.00 50.97 204 PRO A CA 1
ATOM 1560 C C . PRO A 1 204 ? 11.076 18.336 -29.721 1.00 50.97 204 PRO A C 1
ATOM 1562 O O . PRO A 1 204 ? 10.446 18.694 -28.718 1.00 50.97 204 PRO A O 1
ATOM 1565 N N . ARG A 1 205 ? 12.411 18.195 -29.730 1.00 41.62 205 ARG A N 1
ATOM 1566 C CA . ARG A 1 205 ? 13.269 18.666 -28.637 1.00 41.62 205 ARG A CA 1
ATOM 1567 C C . ARG A 1 205 ? 12.803 20.073 -28.280 1.00 41.62 205 ARG A C 1
ATOM 1569 O O . ARG A 1 205 ? 12.557 20.864 -29.184 1.00 41.62 205 ARG A O 1
ATOM 1576 N N . ARG A 1 206 ? 12.649 20.357 -26.982 1.00 44.12 206 ARG A N 1
ATOM 1577 C CA . ARG A 1 206 ? 12.295 21.679 -26.440 1.00 44.12 206 ARG A CA 1
ATOM 1578 C C . ARG A 1 206 ? 13.233 22.755 -27.005 1.00 44.12 206 ARG A C 1
ATOM 1580 O O . ARG A 1 206 ? 14.224 23.123 -26.390 1.00 44.12 206 ARG A O 1
ATOM 1587 N N . SER A 1 207 ? 12.886 23.279 -28.163 1.00 43.94 207 SER A N 1
ATOM 1588 C CA . SER A 1 207 ? 13.343 24.540 -28.704 1.00 43.94 207 SER A CA 1
ATOM 1589 C C . SER A 1 207 ? 12.078 25.237 -29.182 1.00 43.94 207 SER A C 1
ATOM 1591 O O . SER A 1 207 ? 11.506 24.900 -30.215 1.00 43.94 207 SER A O 1
ATOM 1593 N N . THR A 1 208 ? 11.619 26.166 -28.345 1.00 43.97 208 THR A N 1
ATOM 1594 C CA . THR A 1 208 ? 10.761 27.283 -28.749 1.00 43.97 208 THR A CA 1
ATOM 1595 C C . THR A 1 208 ? 9.343 26.916 -29.205 1.00 43.97 208 THR A C 1
ATOM 1597 O O . THR A 1 208 ? 8.917 27.243 -30.308 1.00 43.97 208 THR A O 1
ATOM 1600 N N . ILE A 1 209 ? 8.532 26.363 -28.293 1.00 47.94 209 ILE A N 1
ATOM 1601 C CA . ILE A 1 209 ? 7.060 26.449 -28.386 1.00 47.94 209 ILE A CA 1
ATOM 1602 C C . ILE A 1 209 ? 6.632 27.861 -27.953 1.00 47.94 209 ILE A C 1
ATOM 1604 O O . ILE A 1 209 ? 5.949 28.042 -26.953 1.00 47.94 209 ILE A O 1
ATOM 1608 N N . ASN A 1 210 ? 7.106 28.885 -28.658 1.00 50.31 210 ASN A N 1
ATOM 1609 C CA . ASN A 1 210 ? 6.434 30.177 -28.685 1.00 50.31 210 ASN A CA 1
ATOM 1610 C C . ASN A 1 210 ? 6.861 30.961 -29.929 1.00 50.31 210 ASN A C 1
ATOM 1612 O O . ASN A 1 210 ? 7.694 31.854 -29.844 1.00 50.31 210 ASN A O 1
ATOM 1616 N N . SER A 1 211 ? 6.316 30.609 -31.095 1.00 38.50 211 SER A N 1
ATOM 1617 C CA . SER A 1 211 ? 5.938 31.601 -32.107 1.00 38.50 211 SER A CA 1
ATOM 1618 C C . SER A 1 211 ? 5.118 30.942 -33.217 1.00 38.50 211 SER A C 1
ATOM 1620 O O . SER A 1 211 ? 5.620 30.115 -33.968 1.00 38.50 211 SER A O 1
ATOM 1622 N N . LYS A 1 212 ? 3.860 31.385 -33.315 1.00 35.72 212 LYS A N 1
ATOM 1623 C CA . LYS A 1 212 ? 2.983 31.366 -34.498 1.00 35.72 212 LYS A CA 1
ATOM 1624 C C . LYS A 1 212 ? 2.388 30.019 -34.926 1.00 35.72 212 LYS A C 1
ATOM 1626 O O . LYS A 1 212 ? 2.904 29.275 -35.750 1.00 35.72 212 LYS A O 1
ATOM 1631 N N . ARG A 1 213 ? 1.168 29.815 -34.422 1.00 44.41 213 ARG A N 1
ATOM 1632 C CA . ARG A 1 213 ? 0.113 29.017 -35.054 1.00 44.41 213 ARG A CA 1
ATOM 1633 C C . ARG A 1 213 ? -0.152 29.531 -36.477 1.00 44.41 213 ARG A C 1
ATOM 1635 O O . ARG A 1 213 ? -0.447 30.708 -36.648 1.00 44.41 213 ARG A O 1
ATOM 1642 N N . SER A 1 214 ? -0.153 28.628 -37.449 1.00 35.25 214 SER A N 1
ATOM 1643 C CA . SER A 1 214 ? -1.057 28.665 -38.602 1.00 35.25 214 SER A CA 1
ATOM 1644 C C . SER A 1 214 ? -1.281 27.220 -39.039 1.00 35.25 214 SER A C 1
ATOM 1646 O O . SER A 1 214 ? -0.450 26.618 -39.711 1.00 35.25 214 SER A O 1
ATOM 1648 N N . CYS A 1 215 ? -2.364 26.629 -38.542 1.00 33.50 215 CYS A N 1
ATOM 1649 C CA . CYS A 1 215 ? -2.860 25.334 -38.984 1.00 33.50 215 CYS A CA 1
ATOM 1650 C C . CYS A 1 215 ? -4.086 25.632 -39.850 1.00 33.50 215 CYS A C 1
ATOM 1652 O O . CYS A 1 215 ? -5.158 25.920 -39.319 1.00 33.50 215 CYS A O 1
ATOM 1654 N N . ALA A 1 216 ? -3.906 25.649 -41.170 1.00 36.72 216 ALA A N 1
ATOM 1655 C CA . ALA A 1 216 ? -5.008 25.653 -42.120 1.00 36.72 216 ALA A CA 1
ATOM 1656 C C . ALA A 1 216 ? -5.403 24.192 -42.377 1.00 36.72 216 ALA A C 1
ATOM 1658 O O . ALA A 1 216 ? -4.715 23.458 -43.084 1.00 36.72 216 ALA A O 1
ATOM 1659 N N . LEU A 1 217 ? -6.491 23.764 -41.738 1.00 37.94 217 LEU A N 1
ATOM 1660 C CA . LEU A 1 217 ? -7.172 22.506 -42.024 1.00 37.94 217 LEU A CA 1
ATOM 1661 C C . LEU A 1 217 ? -7.960 22.669 -43.334 1.00 37.94 217 LEU A C 1
ATOM 1663 O O . LEU A 1 217 ? -9.031 23.272 -43.333 1.00 37.94 217 LEU A O 1
ATOM 1667 N N . THR A 1 218 ? -7.467 22.110 -44.439 1.00 35.03 218 THR A N 1
ATOM 1668 C CA . THR A 1 218 ? -8.294 21.885 -45.635 1.00 35.03 218 THR A CA 1
ATOM 1669 C C . THR A 1 218 ? -8.824 20.457 -45.596 1.00 35.03 218 THR A C 1
ATOM 1671 O O . THR A 1 218 ? -8.188 19.514 -46.063 1.00 35.03 218 THR A O 1
ATOM 1674 N N . THR A 1 219 ? -10.009 20.294 -45.011 1.00 38.28 219 THR A N 1
ATOM 1675 C CA . THR A 1 219 ? -10.822 19.080 -45.142 1.00 38.28 219 THR A CA 1
ATOM 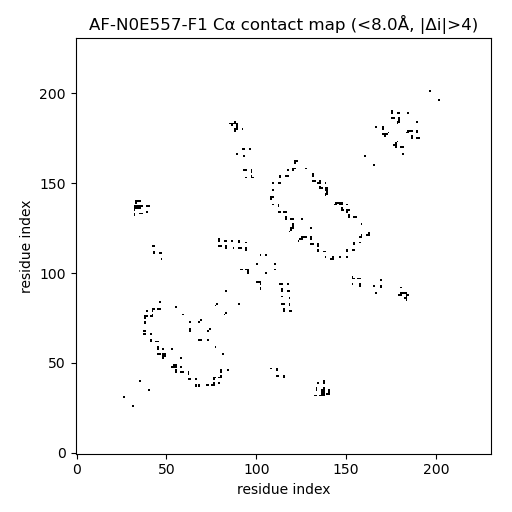1676 C C . THR A 1 219 ? -11.308 18.978 -46.586 1.00 38.28 219 THR A C 1
ATOM 1678 O O . THR A 1 219 ? -12.210 19.711 -46.985 1.00 38.28 219 THR A O 1
ATOM 1681 N N . THR A 1 220 ? -10.746 18.058 -47.372 1.00 37.50 220 THR A N 1
ATOM 1682 C CA . THR A 1 220 ? -11.342 17.674 -48.660 1.00 37.50 220 THR A CA 1
ATOM 1683 C C . THR A 1 220 ? -12.255 16.475 -48.424 1.00 37.50 220 THR A C 1
ATOM 1685 O O . THR A 1 220 ? -11.808 15.373 -48.118 1.00 37.50 220 THR A O 1
ATOM 1688 N N . ARG A 1 221 ? -13.560 16.732 -48.499 1.00 38.56 221 ARG A N 1
ATOM 1689 C CA . ARG A 1 221 ? -14.656 15.769 -48.351 1.00 38.56 221 ARG A CA 1
ATOM 1690 C C . ARG A 1 221 ? -14.874 15.055 -49.696 1.00 38.56 221 ARG A C 1
ATOM 1692 O O . ARG A 1 221 ? -15.029 15.754 -50.696 1.00 38.56 221 ARG A O 1
ATOM 1699 N N . PRO A 1 222 ? -14.916 13.713 -49.772 1.00 44.91 222 PRO A N 1
ATOM 1700 C CA . PRO A 1 222 ? -15.204 13.037 -51.027 1.00 44.91 222 PRO A CA 1
ATOM 1701 C C . PRO A 1 222 ? -16.720 12.934 -51.225 1.00 44.91 222 PRO A C 1
ATOM 1703 O O . PRO A 1 222 ? -17.446 12.516 -50.324 1.00 44.91 222 PRO A O 1
ATOM 1706 N N . GLY A 1 223 ? -17.188 13.281 -52.424 1.00 39.91 223 GLY A N 1
ATOM 1707 C CA . GLY A 1 223 ? -18.488 12.838 -52.924 1.00 39.91 223 GLY A CA 1
ATOM 1708 C C . GLY A 1 223 ? -19.329 13.917 -53.596 1.00 39.91 223 GLY A C 1
ATOM 1709 O O . GLY A 1 223 ? -20.023 14.677 -52.933 1.00 39.91 223 GLY A O 1
ATOM 1710 N N 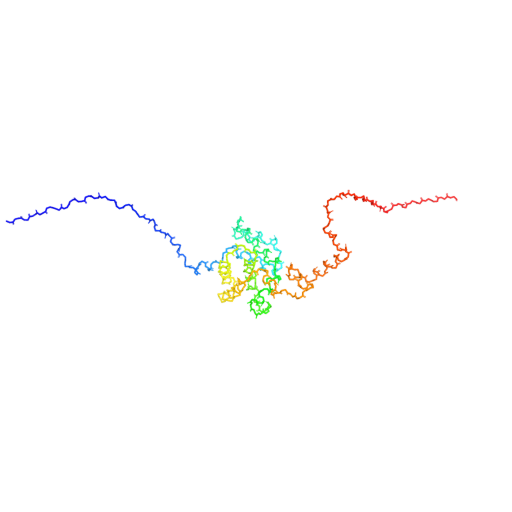. SER A 1 224 ? -19.383 13.881 -54.925 1.00 40.53 224 SER A N 1
ATOM 1711 C CA . SER A 1 224 ? -20.673 13.833 -55.623 1.00 40.53 224 SER A CA 1
ATOM 1712 C C . SER A 1 224 ? -20.488 13.233 -57.017 1.00 40.53 224 SER A C 1
ATOM 1714 O O . SER A 1 224 ? -19.792 13.766 -57.875 1.00 40.53 224 SER A O 1
ATOM 1716 N N . ARG A 1 225 ? -21.104 12.062 -57.213 1.00 44.00 225 ARG A N 1
ATOM 1717 C CA . ARG A 1 225 ? -21.467 11.544 -58.533 1.00 44.00 225 ARG A CA 1
ATOM 1718 C C . ARG A 1 225 ? -22.523 12.479 -59.118 1.00 44.00 225 ARG A C 1
ATOM 1720 O O . ARG A 1 225 ? -23.463 12.829 -58.411 1.00 44.00 225 ARG A O 1
ATOM 1727 N N . SER A 1 226 ? -22.426 12.790 -60.404 1.00 44.00 226 SER A N 1
ATOM 1728 C CA . SER A 1 226 ? -23.593 13.183 -61.188 1.00 44.00 226 SER A CA 1
ATOM 1729 C C . SER A 1 226 ? -23.467 12.631 -62.601 1.00 44.00 226 SER A C 1
ATOM 1731 O O . SER A 1 226 ? -22.504 12.887 -63.317 1.00 44.00 226 SER A O 1
ATOM 1733 N N . SER A 1 227 ? -24.446 11.802 -62.926 1.00 46.66 227 SER A N 1
ATOM 1734 C CA . SER A 1 227 ? -24.808 11.243 -64.220 1.00 46.66 227 SER A CA 1
ATOM 1735 C C . SER A 1 227 ? -25.261 12.314 -65.213 1.00 46.66 227 SER A C 1
ATOM 1737 O O . SER A 1 227 ? -26.018 13.205 -64.822 1.00 46.66 227 SER A O 1
ATOM 1739 N N . ARG A 1 228 ? -24.928 12.141 -66.499 1.00 39.75 228 ARG A N 1
ATOM 1740 C CA . ARG A 1 228 ? -25.755 12.556 -67.652 1.00 39.75 228 ARG A CA 1
ATOM 1741 C C . ARG A 1 228 ? -25.161 12.022 -68.968 1.00 39.75 228 ARG A C 1
ATOM 1743 O O . ARG A 1 228 ? -24.054 12.399 -69.325 1.00 39.75 228 ARG A O 1
ATOM 1750 N N . GLY A 1 229 ? -25.892 11.144 -69.657 1.00 37.94 229 GLY A N 1
ATOM 1751 C CA . GLY A 1 229 ? -25.949 11.157 -71.132 1.00 37.94 229 GLY A CA 1
ATOM 1752 C C . GLY A 1 229 ? -27.184 11.968 -71.568 1.00 37.94 229 GLY A C 1
ATOM 1753 O O . GLY A 1 229 ? -27.783 12.599 -70.686 1.00 37.94 229 GLY A O 1
ATOM 1754 N N . PRO A 1 230 ? -27.664 11.889 -72.823 1.00 63.44 230 PRO A N 1
ATOM 1755 C CA . PRO A 1 230 ? -27.063 11.354 -74.054 1.00 63.44 230 PRO A CA 1
ATOM 1756 C C . PRO A 1 230 ? -27.018 12.405 -75.197 1.00 63.44 230 PRO A C 1
ATOM 1758 O O . PRO A 1 230 ? -27.524 13.511 -75.023 1.00 63.44 230 PRO A O 1
ATOM 1761 N N . ASP A 1 231 ? -26.397 12.051 -76.327 1.00 41.00 231 ASP A N 1
ATOM 1762 C CA . ASP A 1 231 ? -26.910 12.180 -77.711 1.00 41.00 231 ASP A CA 1
ATOM 1763 C C . ASP A 1 231 ? -25.986 11.401 -78.666 1.00 41.00 231 ASP A C 1
ATOM 1765 O O . ASP A 1 231 ? -24.750 11.433 -78.448 1.00 41.00 231 ASP A O 1
#

Secondary structure (DSSP, 8-state):
----PPP-----------PPP----SS-HHHHTTS--HHHHHHHHHHHHHHTT--HHHHHHHHHHHTT--HHHHHHHHHHHHHHHHTHHHHHHHHHHHTTS-GGGS-HHHHHHHHHHHHHHHHS---HHHHHHHHHHHHHHHT-TTHHHHHHHHHHHHTTS-HHHHHHHH--SSHHHHHHHHHT--HHHHHHHHHHHHHT-SPP-SS---S--------------------

Sequence (231 aa):
MADRTPGRDRTDRADRGGHPPRRRSSTRPAERTRRAEPTRAAAYHLLRAVEEGAYANLELPKLLRRSHLAGRDAAFTTELAFGTLRHRAFYDAVIAVAADRPITAIDGRVLDVLRLGAHQLLAMRVPDHAAVDQTVGLARAVVSQGAGGFVNAVLRRISEGDRESWLVRVRPPGGVAALALEYSHPEWVVTALRGALVGHGPPPRRSTINSKRSCALTTTRPGSRSSRGPD

Foldseek 3Di:
DDDDDDDDDDDDDDDDDDDDPPPDPPDDPVRVLQDQDLLVVLLLVLVVVVVVVDDSVVVLVVSCVVSVHDDPSSVSSVCLNVVLVQQVLLQLLLLCVLLVHHSVVDDPSLSSLLSSLLCCQAPHPDPLVRSLSSSLSVCCNRPHPVSSVSSNSSSVSSNVDYSVVSLVVRADDDDLSNVCNVRVHPSVVSVVVVVVCVVVDPDPDPDDPDDDDDDDDDDDDDDDDDDDDDD